Protein AF-A0A4T0WVM7-F1 (afdb_monomer_lite)

Organism: NCBI:txid52247

Structure (mmCIF, N/CA/C/O backbone):
data_AF-A0A4T0WVM7-F1
#
_entry.id   AF-A0A4T0WVM7-F1
#
loop_
_atom_site.group_PDB
_atom_site.id
_atom_site.type_symbol
_atom_site.label_atom_id
_atom_site.label_alt_id
_atom_site.label_comp_id
_atom_site.label_asym_id
_atom_site.label_entity_id
_atom_site.label_seq_id
_atom_site.pdbx_PDB_ins_code
_atom_site.Cartn_x
_atom_site.Cartn_y
_atom_site.Cartn_z
_atom_site.occupancy
_atom_site.B_iso_or_equiv
_atom_site.auth_seq_id
_atom_site.auth_comp_id
_atom_site.auth_asym_id
_atom_site.auth_atom_id
_atom_site.pdbx_PDB_model_num
ATOM 1 N N . MET A 1 1 ? -7.738 -23.371 -18.849 1.00 53.28 1 MET A N 1
ATOM 2 C CA . MET A 1 1 ? -7.284 -22.071 -18.312 1.00 53.28 1 MET A CA 1
ATOM 3 C C . MET A 1 1 ? -8.314 -20.978 -18.578 1.00 53.28 1 MET A C 1
ATOM 5 O O . MET A 1 1 ? -8.797 -20.424 -17.606 1.00 53.28 1 MET A O 1
ATOM 9 N N . GLU A 1 2 ? -8.743 -20.745 -19.827 1.00 54.38 2 GLU A N 1
ATOM 10 C CA . GLU A 1 2 ? -9.872 -19.831 -20.125 1.00 54.38 2 GLU A CA 1
ATOM 11 C C . GLU A 1 2 ? -11.163 -20.191 -19.378 1.00 54.38 2 GLU A C 1
ATOM 13 O O . GLU A 1 2 ? -11.763 -19.320 -18.771 1.00 54.38 2 GLU A O 1
ATOM 18 N N . ILE A 1 3 ? -11.535 -21.475 -19.324 1.00 61.38 3 ILE A N 1
ATOM 19 C CA . ILE A 1 3 ? -12.733 -21.937 -18.594 1.00 61.38 3 ILE A CA 1
ATOM 20 C C . ILE A 1 3 ? -12.650 -21.617 -17.089 1.00 61.38 3 ILE A C 1
ATOM 22 O O . ILE A 1 3 ? -13.651 -21.278 -16.470 1.00 61.38 3 ILE A O 1
ATOM 26 N N . ILE A 1 4 ? -11.451 -21.689 -16.502 1.00 59.00 4 ILE A N 1
ATOM 27 C CA . ILE A 1 4 ? -11.248 -21.412 -15.072 1.00 59.00 4 ILE A CA 1
ATOM 28 C C . ILE A 1 4 ? -11.247 -19.898 -14.817 1.00 59.00 4 ILE A C 1
ATOM 30 O O . ILE A 1 4 ? -11.816 -19.440 -13.835 1.00 59.00 4 ILE A O 1
ATOM 34 N N . LEU A 1 5 ? -10.674 -19.111 -15.733 1.00 58.00 5 LEU A N 1
ATOM 35 C CA . LEU A 1 5 ? -10.721 -17.646 -15.696 1.00 58.00 5 LEU A CA 1
ATOM 36 C C . LEU A 1 5 ? -12.150 -17.108 -15.844 1.00 58.00 5 LEU A C 1
ATOM 38 O O . LEU A 1 5 ? -12.509 -16.153 -15.159 1.00 58.00 5 LEU A O 1
ATOM 42 N N . ASP A 1 6 ? -12.962 -17.720 -16.705 1.00 67.69 6 ASP A N 1
ATOM 43 C CA . ASP A 1 6 ? -14.359 -17.330 -16.907 1.00 67.69 6 ASP A CA 1
ATOM 44 C C . ASP A 1 6 ? -15.220 -17.680 -15.684 1.00 67.69 6 ASP A C 1
ATOM 46 O O . ASP A 1 6 ? -15.991 -16.850 -15.197 1.00 67.69 6 ASP A O 1
ATOM 50 N N . GLN A 1 7 ? -14.995 -18.860 -15.096 1.00 65.25 7 GLN A N 1
ATOM 51 C CA . GLN A 1 7 ? -15.629 -19.255 -13.840 1.00 65.25 7 GLN A CA 1
ATOM 52 C C . GLN A 1 7 ? -15.236 -18.325 -12.679 1.00 65.25 7 GLN A C 1
ATOM 54 O O . GLN A 1 7 ? -16.098 -17.905 -11.912 1.00 65.25 7 GLN A O 1
ATOM 59 N N . LEU A 1 8 ? -13.962 -17.935 -12.586 1.00 63.44 8 LEU A N 1
ATOM 60 C CA . LEU A 1 8 ? -13.471 -17.017 -11.556 1.00 63.44 8 LEU A CA 1
ATOM 61 C C . LEU A 1 8 ? -14.050 -15.605 -11.723 1.00 63.44 8 LEU A C 1
ATOM 63 O O . LEU A 1 8 ? -14.403 -14.951 -10.746 1.00 63.44 8 LEU A O 1
ATOM 67 N N . ASN A 1 9 ? -14.185 -15.130 -12.963 1.00 65.56 9 ASN A N 1
ATOM 68 C CA . ASN A 1 9 ? -14.787 -13.830 -13.254 1.00 65.56 9 ASN A CA 1
ATOM 69 C C . ASN A 1 9 ? -16.287 -13.810 -12.913 1.00 65.56 9 ASN A C 1
ATOM 71 O O . ASN A 1 9 ? -16.795 -12.808 -12.409 1.00 65.56 9 ASN A O 1
ATOM 75 N N . LYS A 1 10 ? -16.983 -14.932 -13.134 1.00 73.31 10 LYS A N 1
ATOM 76 C CA . LYS A 1 10 ? -18.380 -15.120 -12.735 1.00 73.31 10 LYS A CA 1
ATOM 77 C C . LYS A 1 10 ? -18.542 -15.148 -11.214 1.00 73.31 10 LYS A C 1
ATOM 79 O O . LYS A 1 10 ? -19.369 -14.407 -10.690 1.00 73.31 10 LYS A O 1
ATOM 84 N N . ASP A 1 11 ? -17.702 -15.902 -10.507 1.00 64.81 11 ASP A N 1
ATOM 85 C CA . ASP A 1 11 ? -17.713 -15.970 -9.039 1.00 64.81 11 ASP A CA 1
ATOM 86 C C . ASP A 1 11 ? -17.374 -14.594 -8.409 1.00 64.81 11 ASP A C 1
ATOM 88 O O . ASP A 1 11 ? -17.951 -14.199 -7.389 1.00 64.81 11 ASP A O 1
ATOM 92 N N . LEU A 1 12 ? -16.506 -13.802 -9.054 1.00 63.84 12 LEU A N 1
ATOM 93 C CA . LEU A 1 12 ? -16.160 -12.435 -8.639 1.00 63.84 12 LEU A CA 1
ATOM 94 C C . LEU A 1 12 ? -17.294 -11.426 -8.901 1.00 63.84 12 LEU A C 1
ATOM 96 O O . LEU A 1 12 ? -17.513 -10.497 -8.120 1.00 63.84 12 LEU A O 1
ATOM 100 N N . PHE A 1 13 ? -18.053 -11.609 -9.983 1.00 67.69 13 PHE A N 1
ATOM 101 C CA . PHE A 1 13 ? -19.252 -10.817 -10.253 1.00 67.69 13 PHE A CA 1
ATOM 102 C C . PHE A 1 13 ? -20.381 -11.147 -9.268 1.00 67.69 13 PHE A C 1
ATOM 104 O O . PHE A 1 13 ? -20.999 -10.236 -8.716 1.00 67.69 13 PHE A O 1
ATOM 111 N N . ASP A 1 14 ? -20.607 -12.430 -8.984 1.00 70.19 14 ASP A N 1
ATOM 112 C CA . ASP A 1 14 ? -21.633 -12.876 -8.039 1.00 70.19 14 ASP A CA 1
ATOM 113 C C . ASP A 1 14 ? -21.332 -12.397 -6.612 1.00 70.19 14 ASP A C 1
ATOM 115 O O . ASP A 1 14 ? -22.238 -11.932 -5.916 1.00 70.19 14 ASP A O 1
ATOM 119 N N . THR A 1 15 ? -20.061 -12.405 -6.189 1.00 62.72 15 THR A N 1
ATOM 120 C CA . THR A 1 15 ? -19.640 -11.816 -4.903 1.00 62.72 15 THR A CA 1
ATOM 121 C C . THR A 1 15 ? -19.805 -10.300 -4.868 1.00 62.72 15 THR A C 1
ATOM 123 O O . THR A 1 15 ? -20.311 -9.777 -3.874 1.00 62.72 15 THR A O 1
ATOM 126 N N . PHE A 1 16 ? -19.479 -9.580 -5.947 1.00 66.00 16 PHE A N 1
ATOM 127 C CA . PHE A 1 16 ? -19.737 -8.139 -6.044 1.00 66.00 16 PHE A CA 1
ATOM 128 C C . PHE A 1 16 ? -21.232 -7.807 -5.924 1.00 66.00 16 PHE A C 1
ATOM 130 O O . PHE A 1 16 ? -21.617 -6.920 -5.159 1.00 66.00 16 PHE A O 1
ATOM 137 N N . VAL A 1 17 ? -22.093 -8.548 -6.628 1.00 67.75 17 VAL A N 1
ATOM 138 C CA . VAL A 1 17 ? -23.551 -8.385 -6.547 1.00 67.75 17 VAL A CA 1
ATOM 139 C C . VAL A 1 17 ? -24.060 -8.715 -5.143 1.00 67.75 17 VAL A C 1
ATOM 141 O O . VAL A 1 17 ? -24.915 -7.995 -4.625 1.00 67.75 17 VAL A O 1
ATOM 144 N N . LEU A 1 18 ? -23.527 -9.752 -4.488 1.00 63.97 18 LEU A N 1
ATOM 145 C CA . LEU A 1 18 ? -23.904 -10.102 -3.116 1.00 63.97 18 LEU A CA 1
ATOM 146 C C . LEU A 1 18 ? -23.512 -9.015 -2.109 1.00 63.97 18 LEU A C 1
ATOM 148 O O . LEU A 1 18 ? -24.298 -8.696 -1.221 1.00 63.97 18 LEU A O 1
ATOM 152 N N . ILE A 1 19 ? -22.333 -8.412 -2.266 1.00 59.41 19 ILE A N 1
ATOM 153 C CA . ILE A 1 19 ? -21.870 -7.288 -1.437 1.00 59.41 19 ILE A CA 1
ATOM 154 C C . ILE A 1 19 ? -22.726 -6.041 -1.697 1.00 59.41 19 ILE A C 1
ATOM 156 O O . ILE A 1 19 ? -23.082 -5.319 -0.765 1.00 59.41 19 ILE A O 1
ATOM 160 N N . GLY A 1 20 ? -23.143 -5.826 -2.948 1.00 59.84 20 GLY A N 1
ATOM 161 C CA . GLY A 1 20 ? -24.130 -4.810 -3.310 1.00 59.84 20 GLY A CA 1
ATOM 162 C C . GLY A 1 20 ? -25.500 -5.035 -2.658 1.00 59.84 20 GLY A C 1
ATOM 163 O O . GLY A 1 20 ? -26.123 -4.074 -2.213 1.00 59.84 20 GLY A O 1
ATOM 164 N N . LYS A 1 21 ? -25.956 -6.288 -2.536 1.00 61.53 21 LYS A N 1
ATOM 165 C CA . LYS A 1 21 ? -27.201 -6.638 -1.826 1.00 61.53 21 LYS A CA 1
ATOM 166 C C . LYS A 1 21 ? -27.069 -6.500 -0.309 1.00 61.53 21 LYS A C 1
ATOM 168 O O . LYS A 1 21 ? -27.977 -5.974 0.326 1.00 61.53 21 LYS A O 1
ATOM 173 N N . PHE A 1 22 ? -25.916 -6.865 0.254 1.00 55.69 22 PHE A N 1
ATOM 174 C CA . PHE A 1 22 ? -25.589 -6.634 1.665 1.00 55.69 22 PHE A CA 1
ATOM 175 C C . PHE A 1 22 ? -25.643 -5.137 2.027 1.00 55.69 22 PHE A C 1
ATOM 177 O O . PHE A 1 22 ? -26.115 -4.773 3.098 1.00 55.69 22 PHE A O 1
ATOM 184 N N . LYS A 1 23 ? -25.254 -4.244 1.104 1.00 53.22 23 LYS A N 1
ATOM 185 C CA . LYS A 1 23 ? -25.366 -2.781 1.264 1.00 53.22 23 LYS A CA 1
ATOM 186 C C . LYS A 1 23 ? -26.814 -2.277 1.406 1.00 53.22 23 LYS A C 1
ATOM 188 O O . LYS A 1 23 ? -27.006 -1.193 1.949 1.00 53.22 23 LYS A O 1
ATOM 193 N N . TYR A 1 24 ? -27.804 -3.020 0.911 1.00 50.72 24 TYR A N 1
ATOM 194 C CA . TYR A 1 24 ? -29.217 -2.618 0.886 1.00 50.72 24 TYR A CA 1
ATOM 195 C C . TYR A 1 24 ? -30.092 -3.324 1.936 1.00 50.72 24 TYR A C 1
ATOM 197 O O . TYR A 1 24 ? -31.311 -3.188 1.893 1.00 50.72 24 TYR A O 1
ATOM 205 N N . GLY A 1 25 ? -29.487 -4.023 2.904 1.00 52.31 25 GLY A N 1
ATOM 206 C CA . GLY A 1 25 ? -30.208 -4.557 4.065 1.00 52.31 25 GLY A CA 1
ATOM 207 C C . GLY A 1 25 ? -31.053 -5.801 3.785 1.00 52.31 25 GLY A C 1
ATOM 208 O O . GLY A 1 25 ? -31.940 -6.116 4.572 1.00 52.31 25 GLY A O 1
ATOM 209 N N . ASP A 1 26 ? -30.791 -6.517 2.689 1.00 50.62 26 ASP A N 1
ATOM 210 C CA . ASP A 1 26 ? -31.365 -7.848 2.476 1.00 50.62 26 ASP A CA 1
ATOM 211 C C . ASP A 1 26 ? -30.425 -8.922 3.050 1.00 50.62 26 ASP A C 1
ATOM 213 O O . ASP A 1 26 ? -29.208 -8.735 3.070 1.00 50.62 26 ASP A O 1
ATOM 217 N N . ASN A 1 27 ? -31.004 -10.030 3.523 1.00 48.38 27 ASN A N 1
ATOM 218 C CA . ASN A 1 27 ? -30.476 -11.077 4.415 1.00 48.38 27 ASN A CA 1
ATOM 219 C C . ASN A 1 27 ? -29.269 -11.887 3.879 1.00 48.38 27 ASN A C 1
ATOM 221 O O . ASN A 1 27 ? -29.199 -13.111 4.028 1.00 48.38 27 ASN A O 1
ATOM 225 N N . ALA A 1 28 ? -28.300 -11.248 3.228 1.00 49.91 28 ALA A N 1
ATOM 226 C CA . ALA A 1 28 ? -27.056 -11.870 2.817 1.00 49.91 28 ALA A CA 1
ATOM 227 C C . ALA A 1 28 ? -26.243 -12.205 4.073 1.00 49.91 28 ALA A C 1
ATOM 229 O O . ALA A 1 28 ? -25.609 -11.348 4.689 1.00 49.91 28 ALA A O 1
ATOM 230 N N . THR A 1 29 ? -26.296 -13.474 4.479 1.00 55.47 29 THR A N 1
ATOM 231 C CA . THR A 1 29 ? -25.593 -13.945 5.665 1.00 55.47 29 THR A CA 1
ATOM 232 C C . THR A 1 29 ? -24.082 -13.768 5.473 1.00 55.47 29 THR A C 1
ATOM 234 O O . THR A 1 29 ? -23.531 -14.211 4.459 1.00 55.47 29 THR A O 1
ATOM 237 N N . PRO A 1 30 ? -23.372 -13.162 6.442 1.00 55.06 30 PRO A N 1
ATOM 238 C CA . PRO A 1 30 ? -21.927 -12.922 6.352 1.00 55.06 30 PRO A CA 1
ATOM 239 C C . PRO A 1 30 ? -21.118 -14.218 6.157 1.00 55.06 30 PRO A C 1
ATOM 241 O O . PRO A 1 30 ? -20.012 -14.179 5.624 1.00 55.06 30 PRO A O 1
ATOM 244 N N . LEU A 1 31 ? -21.701 -15.366 6.522 1.00 52.16 31 LEU A N 1
ATOM 245 C CA . LEU A 1 31 ? -21.185 -16.717 6.280 1.00 52.16 31 LEU A CA 1
ATOM 246 C C . LEU A 1 31 ? -21.150 -17.097 4.791 1.00 52.16 31 LEU A C 1
ATOM 248 O O . LEU A 1 31 ? -20.184 -17.695 4.333 1.00 52.16 31 LEU A O 1
ATOM 252 N N . LYS A 1 32 ? -22.175 -16.735 4.009 1.00 60.69 32 LYS A N 1
ATOM 253 C CA . LYS A 1 32 ? -22.252 -17.079 2.579 1.00 60.69 32 LYS A CA 1
ATOM 254 C C . LYS A 1 32 ? -21.261 -16.261 1.753 1.00 60.69 32 LYS A C 1
ATOM 256 O O . LYS A 1 32 ? -20.707 -16.761 0.783 1.00 60.69 32 LYS A O 1
ATOM 261 N N . ILE A 1 33 ? -21.017 -15.025 2.185 1.00 58.41 33 ILE A N 1
ATOM 262 C CA . ILE A 1 33 ? -19.990 -14.142 1.632 1.00 58.41 33 ILE A CA 1
ATOM 263 C C . ILE A 1 33 ? -18.602 -14.696 1.982 1.00 58.41 33 ILE A C 1
ATOM 265 O O . ILE A 1 33 ? -17.785 -14.863 1.085 1.00 58.41 33 ILE A O 1
ATOM 269 N N . GLY A 1 34 ? -18.371 -15.076 3.245 1.00 58.91 34 GLY A N 1
ATOM 270 C CA . GLY A 1 34 ? -17.123 -15.706 3.695 1.00 58.91 34 GLY A CA 1
ATOM 271 C C . GLY A 1 34 ? -16.754 -16.976 2.918 1.00 58.91 34 GLY A C 1
ATOM 272 O O . GLY A 1 34 ? -15.653 -17.051 2.391 1.00 58.91 34 GLY A O 1
ATOM 273 N N . ASN A 1 35 ? -17.692 -17.913 2.745 1.00 62.06 35 ASN A N 1
ATOM 274 C CA . ASN A 1 35 ? -17.447 -19.157 1.999 1.00 62.06 35 ASN A CA 1
ATOM 275 C C . ASN A 1 35 ? -17.126 -18.915 0.512 1.00 62.06 35 ASN A C 1
ATOM 277 O O . ASN A 1 35 ? -16.396 -19.690 -0.100 1.00 62.06 35 ASN A O 1
ATOM 281 N N . LEU A 1 36 ? -17.675 -17.853 -0.090 1.00 62.53 36 LEU A N 1
ATOM 282 C CA . LEU A 1 36 ? -17.344 -17.468 -1.465 1.00 62.53 36 LEU A CA 1
ATOM 283 C C . LEU A 1 36 ? -15.968 -16.799 -1.546 1.00 62.53 36 LEU A C 1
ATOM 285 O O . LEU A 1 36 ? -15.235 -17.065 -2.491 1.00 62.53 36 LEU A O 1
ATOM 289 N N . PHE A 1 37 ? -15.597 -15.983 -0.554 1.00 63.03 37 PHE A N 1
ATOM 290 C CA . PHE A 1 37 ? -14.241 -15.440 -0.440 1.00 63.03 37 PHE A CA 1
ATOM 291 C C . PHE A 1 37 ? -13.206 -16.562 -0.291 1.00 63.03 37 PHE A C 1
ATOM 293 O O . PHE A 1 37 ? -12.227 -16.564 -1.026 1.00 63.03 37 PHE A O 1
ATOM 300 N N . GLU A 1 38 ? -13.464 -17.549 0.568 1.00 63.94 38 GLU A N 1
ATOM 301 C CA . GLU A 1 38 ? -12.587 -18.708 0.785 1.00 63.94 38 GLU A CA 1
ATOM 302 C C . GLU A 1 38 ? -12.486 -19.597 -0.466 1.00 63.94 38 GLU A C 1
ATOM 304 O O . GLU A 1 38 ? -11.397 -20.027 -0.844 1.00 63.94 38 GLU A O 1
ATOM 309 N N . LYS A 1 39 ? -13.601 -19.797 -1.185 1.00 67.12 39 LYS A N 1
ATOM 310 C CA . LYS A 1 39 ? -13.606 -20.498 -2.476 1.00 67.12 39 LYS A CA 1
ATOM 311 C C . LYS A 1 39 ? -12.790 -19.755 -3.539 1.00 67.12 39 LYS A C 1
ATOM 313 O O . LYS A 1 39 ? -11.986 -20.374 -4.225 1.00 67.12 39 LYS A O 1
ATOM 318 N N . ILE A 1 40 ? -12.958 -18.437 -3.663 1.00 63.91 40 ILE A N 1
ATOM 319 C CA . ILE A 1 40 ? -12.204 -17.616 -4.624 1.00 63.91 40 ILE A CA 1
ATOM 320 C C . ILE A 1 40 ? -10.713 -17.576 -4.254 1.00 63.91 40 ILE A C 1
ATOM 322 O O . ILE A 1 40 ? -9.860 -17.619 -5.135 1.00 63.91 40 ILE A O 1
ATOM 326 N N . GLU A 1 41 ? -10.378 -17.540 -2.967 1.00 63.84 41 GLU A N 1
ATOM 327 C CA . GLU A 1 41 ? -8.999 -17.565 -2.473 1.00 63.84 41 GLU A CA 1
ATOM 328 C C . GLU A 1 41 ? -8.319 -18.923 -2.717 1.00 63.84 41 GLU A C 1
ATOM 330 O O . GLU A 1 41 ? -7.156 -18.964 -3.133 1.00 63.84 41 GLU A O 1
ATOM 335 N N . SER A 1 42 ? -9.064 -20.025 -2.573 1.00 65.50 42 SER A N 1
ATOM 336 C CA . SER A 1 42 ? -8.639 -21.368 -2.982 1.00 65.50 42 SER A CA 1
ATOM 337 C C . SER A 1 42 ? -8.411 -21.450 -4.495 1.00 65.50 42 SER A C 1
ATOM 339 O O . SER A 1 42 ? -7.330 -21.850 -4.927 1.00 65.50 42 SER A O 1
ATOM 341 N N . ASP A 1 43 ? -9.373 -20.995 -5.303 1.00 62.50 43 ASP A N 1
ATOM 342 C CA . ASP A 1 43 ? -9.309 -21.049 -6.771 1.00 62.50 43 ASP A CA 1
ATOM 343 C C . ASP A 1 43 ? -8.164 -20.162 -7.326 1.00 62.50 43 ASP A C 1
ATOM 345 O O . ASP A 1 43 ? -7.486 -20.534 -8.286 1.00 62.50 43 ASP A O 1
ATOM 349 N N . ILE A 1 44 ? -7.876 -19.011 -6.696 1.00 62.09 44 ILE A N 1
ATOM 350 C CA . ILE A 1 44 ? -6.724 -18.144 -7.022 1.00 62.09 44 ILE A CA 1
ATOM 351 C C . ILE A 1 44 ? -5.395 -18.813 -6.642 1.00 62.09 44 ILE A C 1
ATOM 353 O O . ILE A 1 44 ? -4.431 -18.743 -7.412 1.00 62.09 44 ILE A O 1
ATOM 357 N N . SER A 1 45 ? -5.332 -19.461 -5.476 1.00 61.78 45 SER A N 1
ATOM 358 C CA . SER A 1 45 ? -4.129 -20.151 -4.993 1.00 61.78 45 SER A CA 1
ATOM 359 C C . SER A 1 45 ? -3.785 -21.364 -5.860 1.00 61.78 45 SER A C 1
ATOM 361 O O . SER A 1 45 ? -2.621 -21.571 -6.211 1.00 61.78 45 SER A O 1
ATOM 363 N N . GLU A 1 46 ? -4.798 -22.118 -6.287 1.00 57.38 46 GLU A N 1
ATOM 364 C CA . GLU A 1 46 ? -4.652 -23.267 -7.178 1.00 57.38 46 GLU A CA 1
ATOM 365 C C . GLU A 1 46 ? -4.164 -22.833 -8.576 1.00 57.38 46 GLU A C 1
ATOM 367 O O . GLU A 1 46 ? -3.228 -23.419 -9.130 1.00 57.38 46 GLU A O 1
ATOM 372 N N . LEU A 1 47 ? -4.684 -21.720 -9.112 1.00 56.00 47 LEU A N 1
ATOM 373 C CA . LEU A 1 47 ? -4.219 -21.148 -10.383 1.00 56.00 47 LEU A CA 1
ATOM 374 C C . LEU A 1 47 ? -2.774 -20.628 -10.320 1.00 56.00 47 LEU A C 1
ATOM 376 O O . LEU A 1 47 ? -2.012 -20.793 -11.278 1.00 56.00 47 LEU A O 1
ATOM 380 N N . GLN A 1 48 ? -2.392 -20.003 -9.202 1.00 57.50 48 GLN A N 1
ATOM 381 C CA . GLN A 1 48 ? -1.059 -19.435 -9.006 1.00 57.50 48 GLN A CA 1
ATOM 382 C C . GLN A 1 48 ? 0.010 -20.523 -8.804 1.00 57.50 48 GLN A C 1
ATOM 384 O O . GLN A 1 48 ? 1.117 -20.387 -9.327 1.00 57.50 48 GLN A O 1
ATOM 389 N N . PHE A 1 49 ? -0.305 -21.596 -8.073 1.00 53.59 49 PHE A N 1
ATOM 390 C CA . PHE A 1 49 ? 0.673 -22.618 -7.689 1.00 53.59 49 PHE A CA 1
ATOM 391 C C . PHE A 1 49 ? 0.757 -23.791 -8.679 1.00 53.59 49 PHE A C 1
ATOM 393 O O . PHE A 1 49 ? 1.851 -24.289 -8.939 1.00 53.59 49 PHE A O 1
ATOM 400 N N . ILE A 1 50 ? -0.365 -24.209 -9.281 1.00 54.12 50 ILE A N 1
ATOM 401 C CA . ILE A 1 50 ? -0.407 -25.386 -10.167 1.00 54.12 50 ILE A CA 1
ATOM 402 C C . ILE A 1 50 ? -0.226 -24.998 -11.638 1.00 54.12 50 ILE A C 1
ATOM 404 O O . ILE A 1 50 ? 0.513 -25.656 -12.369 1.00 54.12 50 ILE A O 1
ATOM 408 N N . HIS A 1 51 ? -0.856 -23.914 -12.098 1.00 49.41 51 HIS A N 1
ATOM 409 C CA . HIS A 1 51 ? -0.878 -23.585 -13.527 1.00 49.41 51 HIS A CA 1
ATOM 410 C C . HIS A 1 51 ? 0.226 -22.619 -13.978 1.00 49.41 51 HIS A C 1
ATOM 412 O O . HIS A 1 51 ? 0.726 -22.749 -15.098 1.00 49.41 51 HIS A O 1
ATOM 418 N N . LEU A 1 52 ? 0.669 -21.697 -13.123 1.00 49.97 52 LEU A N 1
ATOM 419 C CA . LEU A 1 52 ? 1.648 -20.662 -13.477 1.00 49.97 52 LEU A CA 1
ATOM 420 C C . LEU A 1 52 ? 3.106 -21.133 -13.731 1.00 49.97 52 LEU A C 1
ATOM 422 O O . LEU A 1 52 ? 3.779 -20.496 -14.556 1.00 49.97 52 LEU A O 1
ATOM 426 N N . PRO A 1 53 ? 3.631 -22.209 -13.098 1.00 52.34 53 PRO A N 1
ATOM 427 C CA . PRO A 1 53 ? 4.981 -22.709 -13.387 1.00 52.34 53 PRO A CA 1
ATOM 428 C C . PRO A 1 53 ? 5.044 -23.654 -14.600 1.00 52.34 53 PRO A C 1
ATOM 430 O O . PRO A 1 53 ? 6.135 -23.956 -15.076 1.00 52.34 53 PRO A O 1
ATOM 433 N N . THR A 1 54 ? 3.899 -24.102 -15.131 1.00 46.16 54 THR A N 1
ATOM 434 C CA . THR A 1 54 ? 3.845 -25.090 -16.229 1.00 46.16 54 THR A CA 1
ATOM 435 C C . THR A 1 54 ? 3.899 -24.484 -17.635 1.00 46.16 54 THR A C 1
ATOM 437 O O . THR A 1 54 ? 3.961 -25.225 -18.616 1.00 46.16 54 THR A O 1
ATOM 440 N N . LEU A 1 55 ? 3.894 -23.149 -17.766 1.00 44.91 55 LEU A N 1
ATOM 441 C CA . LEU A 1 55 ? 3.896 -22.483 -19.072 1.00 44.91 55 LEU A CA 1
ATOM 442 C C . LEU A 1 55 ? 5.308 -22.045 -19.509 1.00 44.91 55 LEU A C 1
ATOM 444 O O . LEU A 1 55 ? 5.988 -21.347 -18.753 1.00 44.91 55 LEU A O 1
ATOM 448 N N . PRO A 1 56 ? 5.734 -22.366 -20.748 1.00 53.97 56 PRO A N 1
ATOM 449 C CA . PRO A 1 56 ? 6.976 -21.849 -21.311 1.00 53.97 56 PRO A CA 1
ATOM 450 C C . PRO A 1 56 ? 6.918 -20.321 -21.468 1.00 53.97 56 PRO A C 1
ATOM 452 O O . PRO A 1 56 ? 5.880 -19.767 -21.821 1.00 53.97 56 PRO A O 1
ATOM 455 N N . ASN A 1 57 ? 8.042 -19.643 -21.206 1.00 53.81 57 ASN A N 1
ATOM 456 C CA . ASN A 1 57 ? 8.189 -18.180 -21.240 1.00 53.81 57 ASN A CA 1
ATOM 457 C C . ASN A 1 57 ? 7.824 -17.588 -22.614 1.00 53.81 57 ASN A C 1
ATOM 459 O O . ASN A 1 57 ? 8.662 -17.515 -23.509 1.00 53.81 57 ASN A O 1
ATOM 463 N N . ASN A 1 58 ? 6.575 -17.155 -22.781 1.00 56.97 58 ASN A N 1
ATOM 464 C CA . ASN A 1 58 ? 6.059 -16.525 -23.994 1.00 56.97 58 ASN A CA 1
ATOM 465 C C . ASN A 1 58 ? 5.212 -15.276 -23.667 1.00 56.97 58 ASN A C 1
ATOM 467 O O . ASN A 1 58 ? 4.774 -15.070 -22.537 1.00 56.97 58 ASN A O 1
ATOM 471 N N . THR A 1 59 ? 4.953 -14.436 -24.673 1.00 56.97 59 THR A N 1
ATOM 472 C CA . THR A 1 59 ? 4.140 -13.206 -24.557 1.00 56.97 59 THR A CA 1
ATOM 473 C C . THR A 1 59 ? 2.708 -13.480 -24.069 1.00 56.97 59 THR A C 1
ATOM 475 O O . THR A 1 59 ? 2.093 -12.638 -23.419 1.00 56.97 59 THR A O 1
ATOM 478 N N . LEU A 1 60 ? 2.185 -14.685 -24.323 1.00 56.91 60 LEU A N 1
ATOM 479 C CA . LEU A 1 60 ? 0.874 -15.127 -23.837 1.00 56.91 60 LEU A CA 1
ATOM 480 C C . LEU A 1 60 ? 0.858 -15.333 -22.316 1.00 56.91 60 LEU A C 1
ATOM 482 O O . LEU A 1 60 ? -0.113 -14.950 -21.668 1.00 56.91 60 LEU A O 1
ATOM 486 N N . ARG A 1 61 ? 1.946 -15.854 -21.731 1.00 57.38 61 ARG A N 1
ATOM 487 C CA . ARG A 1 61 ? 2.103 -15.982 -20.275 1.00 57.38 61 ARG A CA 1
ATOM 488 C C . ARG A 1 61 ? 2.024 -14.622 -19.586 1.00 57.38 61 ARG A C 1
ATOM 490 O O . ARG A 1 61 ? 1.282 -14.496 -18.624 1.00 57.38 61 ARG A O 1
ATOM 497 N N . GLN A 1 62 ? 2.689 -13.601 -20.130 1.00 61.72 62 GLN A N 1
ATOM 498 C CA . GLN A 1 62 ? 2.639 -12.234 -19.588 1.00 61.72 62 GLN A CA 1
ATOM 499 C C . GLN A 1 62 ? 1.226 -11.633 -19.643 1.00 61.72 62 GLN A C 1
ATOM 501 O O . GLN A 1 62 ? 0.801 -10.957 -18.711 1.00 61.72 62 GLN A O 1
ATOM 506 N N . SER A 1 63 ? 0.470 -11.899 -20.714 1.00 62.12 63 SER A N 1
ATOM 507 C CA . SER A 1 63 ? -0.917 -11.432 -20.827 1.00 62.12 63 SER A CA 1
ATOM 508 C C . SER A 1 63 ? -1.840 -12.109 -19.807 1.00 62.12 63 SER A C 1
ATOM 510 O O . SER A 1 63 ? -2.644 -11.437 -19.162 1.00 62.12 63 SER A O 1
ATOM 512 N N . ILE A 1 64 ? -1.694 -13.421 -19.613 1.00 63.69 64 ILE A N 1
ATOM 513 C CA . ILE A 1 64 ? -2.474 -14.189 -18.632 1.00 63.69 64 ILE A CA 1
ATOM 514 C C . ILE A 1 64 ? -2.092 -13.791 -17.201 1.00 63.69 64 ILE A C 1
ATOM 516 O O . ILE A 1 64 ? -2.966 -13.624 -16.354 1.00 63.69 64 ILE A O 1
ATOM 520 N N . GLU A 1 65 ? -0.806 -13.568 -16.942 1.00 64.12 65 GLU A N 1
ATOM 521 C CA . GLU A 1 65 ? -0.291 -13.081 -15.662 1.00 64.12 65 GLU A CA 1
ATOM 522 C C . GLU A 1 65 ? -0.839 -11.687 -15.331 1.00 64.12 65 GLU A C 1
ATOM 524 O O . GLU A 1 65 ? -1.279 -11.445 -14.209 1.00 64.12 65 GLU A O 1
ATOM 529 N N . PHE A 1 66 ? -0.927 -10.800 -16.326 1.00 65.50 66 PHE A N 1
ATOM 530 C CA . PHE A 1 66 ? -1.555 -9.491 -16.164 1.00 65.50 66 PHE A CA 1
ATOM 531 C C . PHE A 1 66 ? -3.058 -9.591 -15.862 1.00 65.50 66 PHE A C 1
ATOM 533 O O . PHE A 1 66 ? -3.569 -8.885 -14.991 1.00 65.50 66 PHE A O 1
ATOM 540 N N . GLN A 1 67 ? -3.783 -10.483 -16.544 1.00 61.78 67 GLN A N 1
ATOM 541 C CA . GLN A 1 67 ? -5.206 -10.712 -16.266 1.00 61.78 67 GLN A CA 1
ATOM 542 C C . GLN A 1 67 ? -5.429 -11.247 -14.848 1.00 61.78 67 GLN A C 1
ATOM 544 O O . GLN A 1 67 ? -6.333 -10.787 -14.148 1.00 61.78 67 GLN A O 1
ATOM 549 N N . LEU A 1 68 ? -4.573 -12.166 -14.404 1.00 65.50 68 LEU A N 1
ATOM 550 C CA . LEU A 1 68 ? -4.610 -12.742 -13.064 1.00 65.50 68 LEU A CA 1
ATOM 551 C C . LEU A 1 68 ? -4.282 -11.697 -11.990 1.00 65.50 68 LEU A C 1
ATOM 553 O O . LEU A 1 68 ? -4.980 -11.612 -10.980 1.00 65.50 68 LEU A O 1
ATOM 557 N N . PHE A 1 69 ? -3.284 -10.847 -12.242 1.00 69.38 69 PHE A N 1
ATOM 558 C CA . PHE A 1 69 ? -2.952 -9.716 -11.380 1.00 69.38 69 PHE A CA 1
ATOM 559 C C . PHE A 1 69 ? -4.144 -8.765 -11.215 1.00 69.38 69 PHE A C 1
ATOM 561 O O . PHE A 1 69 ? -4.526 -8.438 -10.093 1.00 69.38 69 PHE A O 1
ATOM 568 N N . ARG A 1 70 ? -4.795 -8.391 -12.322 1.00 69.50 70 ARG A N 1
ATOM 569 C CA . ARG A 1 70 ? -5.962 -7.501 -12.307 1.00 69.50 70 ARG A CA 1
ATOM 570 C C . ARG A 1 70 ? -7.144 -8.099 -11.539 1.00 69.50 70 ARG A C 1
ATOM 572 O O . ARG A 1 70 ? -7.827 -7.389 -10.809 1.00 69.50 70 ARG A O 1
ATOM 579 N N . ILE A 1 71 ? -7.406 -9.397 -11.702 1.00 68.69 71 ILE A N 1
ATOM 580 C CA . ILE A 1 71 ? -8.472 -10.101 -10.971 1.00 68.69 71 ILE A CA 1
ATOM 581 C C . ILE A 1 71 ? -8.174 -10.120 -9.465 1.00 68.69 71 ILE A C 1
ATOM 583 O O . ILE A 1 71 ? -9.062 -9.840 -8.660 1.00 68.69 71 ILE A O 1
ATOM 587 N N . LYS A 1 72 ? -6.917 -10.369 -9.088 1.00 69.19 72 LYS A N 1
ATOM 588 C CA . LYS A 1 72 ? -6.463 -10.358 -7.692 1.00 69.19 72 LYS A CA 1
ATOM 589 C C . LYS A 1 72 ? -6.597 -8.981 -7.045 1.00 69.19 72 LYS A C 1
ATOM 591 O O . LYS A 1 72 ? -7.024 -8.884 -5.897 1.00 69.19 72 LYS A O 1
ATOM 596 N N . GLU A 1 73 ? -6.258 -7.925 -7.776 1.00 68.50 73 GLU A N 1
ATOM 597 C CA . GLU A 1 73 ? -6.407 -6.547 -7.305 1.00 68.50 73 GLU A CA 1
ATOM 598 C C . GLU A 1 73 ? -7.880 -6.216 -7.034 1.00 68.50 73 GLU A C 1
ATOM 600 O O . GLU A 1 73 ? -8.223 -5.810 -5.926 1.00 68.50 73 GLU A O 1
ATOM 605 N N . ARG A 1 74 ? -8.782 -6.552 -7.969 1.00 69.50 74 ARG A N 1
ATOM 606 C CA . ARG A 1 74 ? -10.230 -6.366 -7.771 1.00 69.50 74 ARG A CA 1
ATOM 607 C C . ARG A 1 74 ? -10.785 -7.165 -6.593 1.00 69.50 74 ARG A C 1
ATOM 609 O O . ARG A 1 74 ? -11.664 -6.671 -5.893 1.00 69.50 74 ARG A O 1
ATOM 616 N N . PHE A 1 75 ? -10.296 -8.382 -6.366 1.00 69.31 75 PHE A N 1
ATOM 617 C CA . PHE A 1 75 ? -10.684 -9.188 -5.206 1.00 69.31 75 PHE A CA 1
ATOM 618 C C . PHE A 1 75 ? -10.240 -8.542 -3.887 1.00 69.31 75 PHE A C 1
ATOM 620 O O . PHE A 1 75 ? -11.016 -8.476 -2.934 1.00 69.31 75 PHE A O 1
ATOM 627 N N . LYS A 1 76 ? -9.015 -8.005 -3.845 1.00 71.75 76 LYS A N 1
ATOM 628 C CA . LYS A 1 76 ? -8.469 -7.317 -2.670 1.00 71.75 76 LYS A CA 1
ATOM 629 C C . LYS A 1 76 ? -9.227 -6.026 -2.358 1.00 71.75 76 LYS A C 1
ATOM 631 O O . LYS A 1 76 ? -9.555 -5.775 -1.197 1.00 71.75 76 LYS A O 1
ATOM 636 N N . ASP A 1 77 ? -9.559 -5.250 -3.386 1.00 70.94 77 ASP A N 1
ATOM 637 C CA . ASP A 1 77 ? -10.396 -4.057 -3.246 1.00 70.94 77 ASP A CA 1
ATOM 638 C C . ASP A 1 77 ? -11.769 -4.433 -2.680 1.00 70.94 77 ASP A C 1
ATOM 640 O O . ASP A 1 77 ? -12.219 -3.846 -1.694 1.00 70.94 77 ASP A O 1
ATOM 644 N N . LEU A 1 78 ? -12.384 -5.490 -3.218 1.00 70.12 78 LEU A N 1
ATOM 645 C CA . LEU A 1 78 ? -13.681 -5.996 -2.776 1.00 70.12 78 LEU A CA 1
ATOM 646 C C . LEU A 1 78 ? -13.667 -6.486 -1.317 1.00 70.12 78 LEU A C 1
ATOM 648 O O . LEU A 1 78 ? -14.621 -6.256 -0.570 1.00 70.12 78 LEU A O 1
ATOM 652 N N . GLN A 1 79 ? -12.573 -7.113 -0.883 1.00 70.94 79 GLN A N 1
ATOM 653 C CA . GLN A 1 79 ? -12.366 -7.527 0.506 1.00 70.94 79 GLN A CA 1
ATOM 654 C C . GLN A 1 79 ? -12.228 -6.314 1.440 1.00 70.94 79 GLN A C 1
ATOM 656 O O . GLN A 1 79 ? -12.797 -6.293 2.537 1.00 70.94 79 GLN A O 1
ATOM 661 N N . SER A 1 80 ? -11.502 -5.280 1.003 1.00 70.00 80 SER A N 1
ATOM 662 C CA . SER A 1 80 ? -11.332 -4.038 1.764 1.00 70.00 80 SER A CA 1
ATOM 663 C C . SER A 1 80 ? -12.650 -3.270 1.914 1.00 70.00 80 SER A C 1
ATOM 665 O O . SER A 1 80 ? -12.973 -2.788 3.008 1.00 70.00 80 SER A O 1
ATOM 667 N N . ASP A 1 81 ? -13.457 -3.247 0.852 1.00 73.12 81 ASP A N 1
ATOM 668 C CA . ASP A 1 81 ? -14.792 -2.669 0.846 1.00 73.12 81 ASP A CA 1
ATOM 669 C C . ASP A 1 81 ? -15.712 -3.443 1.785 1.00 73.12 81 ASP A C 1
ATOM 671 O O . ASP A 1 81 ? -16.352 -2.841 2.647 1.00 73.12 81 ASP A O 1
ATOM 675 N N . TYR A 1 82 ? -15.726 -4.777 1.713 1.00 70.19 82 TYR A N 1
ATOM 676 C CA . TYR A 1 82 ? -16.513 -5.604 2.627 1.00 70.19 82 TYR A CA 1
ATOM 677 C C . TYR A 1 82 ? -16.149 -5.343 4.097 1.00 70.19 82 TYR A C 1
ATOM 679 O O . TYR A 1 82 ? -17.038 -5.138 4.929 1.00 70.19 82 TYR A O 1
ATOM 687 N N . ARG A 1 83 ? -14.852 -5.262 4.425 1.00 73.12 83 ARG A N 1
ATOM 688 C CA . ARG A 1 83 ? -14.392 -4.965 5.791 1.00 73.12 83 ARG A CA 1
ATOM 689 C C . ARG A 1 83 ? -14.851 -3.584 6.253 1.00 73.12 83 ARG A C 1
ATOM 691 O O . ARG A 1 83 ? -15.382 -3.450 7.354 1.00 73.12 83 ARG A O 1
ATOM 698 N N . THR A 1 84 ? -14.689 -2.572 5.408 1.00 71.31 84 THR A N 1
ATOM 699 C CA . THR A 1 84 ? -15.067 -1.189 5.725 1.00 71.31 84 THR A CA 1
ATOM 700 C C . THR A 1 84 ? -16.577 -1.062 5.915 1.00 71.31 84 THR A C 1
ATOM 702 O O . THR A 1 84 ? -17.037 -0.430 6.865 1.00 71.31 84 THR A O 1
ATOM 705 N N . LYS A 1 85 ? -17.369 -1.718 5.061 1.00 71.38 85 LYS A N 1
ATOM 706 C CA . LYS A 1 85 ? -18.833 -1.717 5.159 1.00 71.38 85 LYS A CA 1
ATOM 707 C C . LYS A 1 85 ? -19.336 -2.490 6.375 1.00 71.38 85 LYS A C 1
ATOM 709 O O . LYS A 1 85 ? -20.263 -2.023 7.026 1.00 71.38 85 LYS A O 1
ATOM 714 N N . LYS A 1 86 ? -18.686 -3.597 6.748 1.00 72.81 86 LYS A N 1
ATOM 715 C CA . LYS A 1 86 ? -18.989 -4.337 7.985 1.00 72.81 86 LYS A CA 1
ATOM 716 C C . LYS A 1 86 ? -18.764 -3.483 9.235 1.00 72.81 86 LYS A C 1
ATOM 718 O O . LYS A 1 86 ? -19.581 -3.511 10.151 1.00 72.81 86 LYS A O 1
ATOM 723 N N . VAL A 1 87 ? -17.671 -2.719 9.273 1.00 76.94 87 VAL A N 1
ATOM 724 C CA . VAL A 1 87 ? -17.382 -1.791 10.380 1.00 76.94 87 VAL A CA 1
ATOM 725 C C . VAL A 1 87 ? -18.395 -0.646 10.405 1.00 76.94 87 VAL A C 1
ATOM 727 O O . VAL A 1 87 ? -18.926 -0.327 11.464 1.00 76.94 87 VAL A O 1
ATOM 730 N N . GLN A 1 88 ? -18.720 -0.077 9.242 1.00 75.56 88 GLN A N 1
ATOM 731 C CA . GLN A 1 88 ? -19.692 1.009 9.133 1.00 75.56 88 GLN A CA 1
ATOM 732 C C . GLN A 1 88 ? -21.089 0.595 9.619 1.00 75.56 88 GLN A C 1
ATOM 734 O O . GLN A 1 88 ? -21.760 1.384 10.275 1.00 75.56 88 GLN A O 1
ATOM 739 N N . GLU A 1 89 ? -21.517 -0.635 9.338 1.00 73.88 89 GLU A N 1
ATOM 740 C CA . GLU A 1 89 ? -22.808 -1.144 9.807 1.00 73.88 89 GLU A CA 1
ATOM 741 C C . GLU A 1 89 ? -22.839 -1.337 11.326 1.00 73.88 89 GLU A C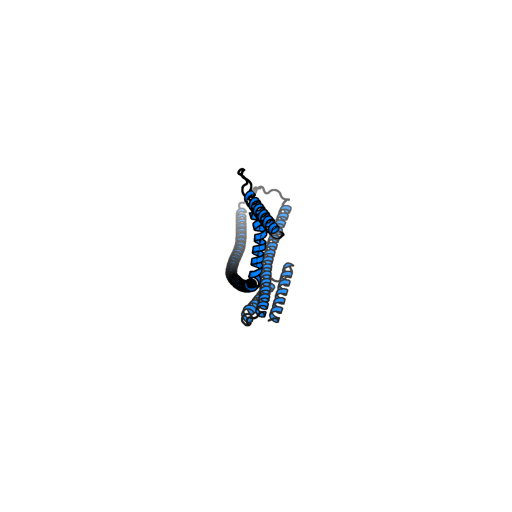 1
ATOM 743 O O . GLU A 1 89 ? -23.789 -0.916 11.983 1.00 73.88 89 GLU A O 1
ATOM 748 N N . LYS A 1 90 ? -21.765 -1.889 11.907 1.00 76.00 90 LYS A N 1
ATOM 749 C CA . LYS A 1 90 ? -21.630 -1.979 13.368 1.00 76.00 90 LYS A CA 1
ATOM 750 C C . LYS A 1 90 ? -21.682 -0.601 14.027 1.00 76.00 90 LYS A C 1
ATOM 752 O O . LYS A 1 90 ? -22.358 -0.453 15.040 1.00 76.00 90 LYS A O 1
ATOM 757 N N . GLN A 1 91 ? -21.008 0.391 13.441 1.00 73.06 91 GLN A N 1
ATOM 758 C CA . GLN A 1 91 ? -21.023 1.762 13.950 1.00 73.06 91 GLN A CA 1
ATOM 759 C C . GLN A 1 91 ? -22.436 2.353 13.910 1.00 73.06 91 GLN A C 1
ATOM 761 O O . GLN A 1 91 ? -22.905 2.863 14.919 1.00 73.06 91 GLN A O 1
ATOM 766 N N . ARG A 1 92 ? -23.161 2.203 12.793 1.00 72.88 92 ARG A N 1
ATOM 767 C CA . ARG A 1 92 ? -24.554 2.670 12.686 1.00 72.88 92 ARG A CA 1
ATOM 768 C C . ARG A 1 92 ? -25.483 1.987 13.680 1.00 72.88 92 ARG A C 1
ATOM 770 O O . ARG A 1 92 ? -26.349 2.641 14.248 1.00 72.88 92 ARG A O 1
ATOM 777 N N . HIS A 1 93 ? -25.314 0.683 13.886 1.00 76.69 93 HIS A N 1
ATOM 778 C CA . HIS A 1 93 ? -26.103 -0.053 14.865 1.00 76.69 93 HIS A CA 1
ATOM 779 C C . HIS A 1 93 ? -25.846 0.478 16.281 1.00 76.69 93 HIS A C 1
ATOM 781 O O . HIS A 1 93 ? -26.791 0.717 17.028 1.00 76.69 93 HIS A O 1
ATOM 787 N N . LEU A 1 94 ? -24.583 0.731 16.632 1.00 77.88 94 LEU A N 1
ATOM 788 C CA . LEU A 1 94 ? -24.214 1.335 17.910 1.00 77.88 94 LEU A CA 1
ATOM 789 C C . LEU A 1 94 ? -24.822 2.741 18.068 1.00 77.88 94 LEU A C 1
ATOM 791 O O . LEU A 1 94 ? -25.481 3.009 19.068 1.00 77.88 94 LEU A O 1
ATOM 795 N N . ASP A 1 95 ? -24.677 3.602 17.058 1.00 81.44 95 ASP A N 1
ATOM 796 C CA . ASP A 1 95 ? -25.231 4.962 17.056 1.00 81.44 95 ASP A CA 1
ATOM 797 C C . ASP A 1 95 ? -26.767 4.943 17.196 1.00 81.44 95 ASP A C 1
ATOM 799 O O . ASP A 1 95 ? -27.341 5.752 17.924 1.00 81.44 95 ASP A O 1
ATOM 803 N N . SER A 1 96 ? -27.440 3.969 16.569 1.00 82.38 96 SER A N 1
ATOM 804 C CA . SER A 1 96 ? -28.892 3.790 16.698 1.00 82.38 96 SER A CA 1
ATOM 805 C C . SER A 1 96 ? -29.327 3.387 18.112 1.00 82.38 96 SER A C 1
ATOM 807 O O . SER A 1 96 ? -30.393 3.802 18.567 1.00 82.38 96 SER A O 1
ATOM 809 N N . LEU A 1 97 ? -28.499 2.623 18.836 1.00 81.12 97 LEU A N 1
ATOM 810 C CA . LEU A 1 97 ? -28.754 2.271 20.234 1.00 81.12 97 LEU A CA 1
ATOM 811 C C . LEU A 1 97 ? -28.564 3.478 21.158 1.00 81.12 97 LEU A C 1
ATOM 813 O O . LEU A 1 97 ? -29.390 3.685 22.046 1.00 81.12 97 LEU A O 1
ATOM 817 N N . TYR A 1 98 ? -27.524 4.290 20.929 1.00 82.62 98 TYR A N 1
ATOM 818 C CA . TYR A 1 98 ? -27.316 5.532 21.678 1.00 82.62 98 TYR A CA 1
ATOM 819 C C . TYR A 1 98 ? -28.490 6.493 21.500 1.00 82.62 98 TYR A C 1
ATOM 821 O O . TYR A 1 98 ? -29.038 6.964 22.494 1.00 82.62 98 TYR A O 1
ATOM 829 N N . LEU A 1 99 ? -28.935 6.723 20.262 1.00 83.75 99 LEU A N 1
ATOM 830 C CA . LEU A 1 99 ? -30.062 7.618 19.997 1.00 83.75 99 LEU A CA 1
ATOM 831 C C . LEU A 1 99 ? -31.347 7.131 20.680 1.00 83.75 99 LEU A C 1
ATOM 833 O O . LEU A 1 99 ? -31.992 7.892 21.391 1.00 83.75 99 LEU A O 1
ATOM 837 N N . LYS A 1 100 ? -31.649 5.831 20.578 1.00 86.81 100 LYS A N 1
ATOM 838 C CA . LYS A 1 100 ? -32.812 5.228 21.243 1.00 86.81 100 LYS A CA 1
ATOM 839 C C . LYS A 1 100 ? -32.764 5.368 22.769 1.00 86.81 100 LYS A C 1
ATOM 841 O O . LYS A 1 100 ? -33.808 5.494 23.403 1.00 86.81 100 LYS A O 1
ATOM 846 N N . SER A 1 101 ? -31.568 5.339 23.362 1.00 79.19 101 SER A N 1
ATOM 847 C CA . SER A 1 101 ? -31.399 5.577 24.799 1.00 79.19 101 SER A CA 1
ATOM 848 C C . SER A 1 101 ? -31.640 7.040 25.188 1.00 79.19 101 SER A C 1
ATOM 850 O O . SER A 1 101 ? -32.229 7.286 26.237 1.00 79.19 101 SER A O 1
ATOM 852 N N . CYS A 1 102 ? -31.255 7.997 24.336 1.00 79.88 102 CYS A N 1
ATOM 853 C CA . CYS A 1 102 ? -31.532 9.419 24.543 1.00 79.88 102 CYS A CA 1
ATOM 854 C C . CYS A 1 102 ? -33.034 9.709 24.468 1.00 79.88 102 CYS A C 1
ATOM 856 O O . CYS A 1 102 ? -33.567 10.311 25.395 1.00 79.88 102 CYS A O 1
ATOM 858 N N . ASP A 1 103 ? -33.719 9.194 23.443 1.00 80.25 103 ASP A N 1
ATOM 859 C CA . ASP A 1 103 ? -35.174 9.342 23.293 1.00 80.25 103 ASP A CA 1
ATOM 860 C C . ASP A 1 103 ? -35.918 8.756 24.508 1.00 80.25 103 ASP A C 1
ATOM 862 O O . ASP A 1 103 ? -36.893 9.317 25.003 1.00 80.25 103 ASP A O 1
ATOM 866 N N . GLN A 1 104 ? -35.439 7.622 25.039 1.00 80.75 104 GLN A N 1
ATOM 867 C CA . GLN A 1 104 ? -36.026 6.997 26.225 1.00 80.75 104 GLN A CA 1
ATOM 868 C C . GLN A 1 104 ? -35.824 7.836 27.499 1.00 80.75 104 GLN A C 1
ATOM 870 O O . GLN A 1 104 ? -36.709 7.854 28.353 1.00 80.75 104 GLN A O 1
ATOM 875 N N . LEU A 1 105 ? -34.686 8.524 27.640 1.00 78.50 105 LEU A N 1
ATOM 876 C CA . LEU A 1 105 ? -34.431 9.441 28.756 1.00 78.50 105 LEU A CA 1
ATOM 877 C C . LEU A 1 105 ? -35.256 10.726 28.637 1.00 78.50 105 LEU A C 1
ATOM 879 O O . LEU A 1 105 ? -35.763 11.203 29.646 1.00 78.50 105 LEU A O 1
ATOM 883 N N . GLU A 1 106 ? -35.434 11.248 27.425 1.00 77.62 106 GLU A N 1
ATOM 884 C CA . GLU A 1 106 ? -36.276 12.417 27.155 1.00 77.62 106 GLU A CA 1
ATOM 885 C C . GLU A 1 106 ? -37.738 12.141 27.530 1.00 77.62 106 GLU A C 1
ATOM 887 O O . GLU A 1 106 ? -38.328 12.903 28.291 1.00 77.62 106 GLU A O 1
ATOM 892 N N . LEU A 1 107 ? -38.275 10.976 27.147 1.00 75.50 107 LEU A N 1
ATOM 893 C CA . LEU A 1 107 ? -39.619 10.547 27.550 1.00 75.50 107 LEU A CA 1
ATOM 894 C C . LEU A 1 107 ? -39.772 10.360 29.069 1.00 75.50 107 LEU A C 1
ATOM 896 O O . LEU A 1 107 ? -40.849 10.608 29.604 1.00 75.50 107 LEU A O 1
ATOM 900 N N . LEU A 1 108 ? -38.725 9.921 29.778 1.00 73.88 108 LEU A N 1
ATOM 901 C CA . LEU A 1 108 ? -38.737 9.799 31.244 1.00 73.88 108 LEU A CA 1
ATOM 902 C C . LEU A 1 108 ? -38.690 11.167 31.941 1.00 73.88 108 LEU A C 1
ATOM 904 O O . LEU A 1 108 ? -39.315 11.330 32.986 1.00 73.88 108 LEU A O 1
ATOM 908 N N . ILE A 1 109 ? -37.969 12.136 31.372 1.00 73.31 109 ILE A N 1
ATOM 909 C CA . ILE A 1 109 ? -37.896 13.514 31.877 1.00 73.31 109 ILE A CA 1
ATOM 910 C C . ILE A 1 109 ? -39.225 14.238 31.625 1.00 73.31 109 ILE A C 1
ATOM 912 O O . ILE A 1 109 ? -39.751 14.869 32.536 1.00 73.31 109 ILE A O 1
ATOM 916 N N . GLU A 1 110 ? -39.824 14.069 30.445 1.00 66.00 110 GLU A N 1
ATOM 917 C CA . GLU A 1 110 ? -41.121 14.663 30.096 1.00 66.00 110 GLU A CA 1
ATOM 918 C C . GLU A 1 110 ? -42.295 13.981 30.827 1.00 66.00 110 GLU A C 1
ATOM 920 O O . GLU A 1 110 ? -43.267 14.627 31.213 1.00 66.00 110 GLU A O 1
ATOM 925 N N . SER A 1 111 ? -42.172 12.685 31.136 1.00 60.59 111 SER A N 1
ATOM 926 C CA . SER A 1 111 ? -43.063 11.971 32.062 1.00 60.59 111 SER A CA 1
ATOM 927 C C . SER A 1 111 ? -42.857 12.366 33.534 1.00 60.59 111 SER A C 1
ATOM 929 O O . SER A 1 111 ? -43.717 12.054 34.358 1.00 60.59 111 SER A O 1
ATOM 931 N N . GLY A 1 112 ? -41.719 12.974 33.881 1.00 53.81 112 GLY A N 1
ATOM 932 C CA . GLY A 1 112 ? -41.287 13.264 35.250 1.00 53.81 112 GLY A CA 1
ATOM 933 C C . GLY A 1 112 ? -41.599 14.678 35.746 1.00 53.81 112 GLY A C 1
ATOM 934 O O . GLY A 1 112 ? -41.333 14.974 36.906 1.00 53.81 112 GLY A O 1
ATOM 935 N N . GLU A 1 113 ? -42.190 15.549 34.923 1.00 47.09 113 GLU A N 1
ATOM 936 C CA . GLU A 1 113 ? -42.551 16.925 35.317 1.00 47.09 113 GLU A CA 1
ATOM 937 C C . GLU A 1 113 ? -43.872 17.045 36.106 1.00 47.09 113 GLU A C 1
ATOM 939 O O . GLU A 1 113 ? -44.379 18.144 36.314 1.00 47.09 113 GLU A O 1
ATOM 944 N N . ASN A 1 114 ? -44.410 15.934 36.619 1.00 48.91 114 ASN A N 1
ATOM 945 C CA . ASN A 1 114 ? -45.548 15.937 37.542 1.00 48.91 114 ASN A CA 1
ATOM 946 C C . ASN A 1 114 ? -45.270 15.070 38.782 1.00 48.91 114 ASN A C 1
ATOM 948 O O . ASN A 1 114 ? -45.939 14.061 38.954 1.00 48.91 114 ASN A O 1
ATOM 952 N N . GLU A 1 115 ? -44.302 15.424 39.635 1.00 43.56 115 GLU A N 1
ATOM 953 C CA . GLU A 1 115 ? -44.438 15.233 41.093 1.00 43.56 115 GLU A CA 1
ATOM 954 C C . GLU A 1 115 ? -43.308 15.909 41.888 1.00 43.56 115 GLU A C 1
ATOM 956 O O . GLU A 1 115 ? -42.114 15.662 41.726 1.00 43.56 115 GLU A O 1
ATOM 961 N N . GLU A 1 116 ? -43.747 16.798 42.770 1.00 46.59 116 GLU A N 1
ATOM 962 C CA . GLU A 1 116 ? -42.985 17.595 43.716 1.00 46.59 116 GLU A CA 1
ATOM 963 C C . GLU A 1 116 ? -42.767 16.800 45.026 1.00 46.59 116 GLU A C 1
ATOM 965 O O . GLU A 1 116 ? -43.628 16.039 45.459 1.00 46.59 116 GLU A O 1
ATOM 970 N N . THR A 1 117 ? -41.666 17.085 45.730 1.00 42.91 117 THR A N 1
ATOM 971 C CA . THR A 1 117 ? -41.438 16.848 47.177 1.00 42.91 117 THR A CA 1
ATOM 972 C C . THR A 1 117 ? -41.185 15.415 47.690 1.00 42.91 117 THR A C 1
ATOM 974 O O . THR A 1 117 ? -42.087 14.664 48.038 1.00 42.91 117 THR A O 1
ATOM 977 N N . VAL A 1 118 ? -39.911 15.103 47.961 1.00 44.09 118 VAL A N 1
ATOM 978 C CA . VAL A 1 118 ? -39.528 14.170 49.042 1.00 44.09 118 VAL A CA 1
ATOM 979 C C . VAL A 1 118 ? -38.524 14.878 49.949 1.00 44.09 118 VAL A C 1
ATOM 981 O O . VAL A 1 118 ? -37.314 14.676 49.880 1.00 44.09 118 VAL A O 1
ATOM 984 N N . ALA A 1 119 ? -39.055 15.761 50.793 1.00 43.38 119 ALA A N 1
ATOM 985 C CA . ALA A 1 119 ? -38.404 16.181 52.023 1.00 43.38 119 ALA A CA 1
ATOM 986 C C . ALA A 1 119 ? -39.090 15.447 53.184 1.00 43.38 119 ALA A C 1
ATOM 988 O O . ALA A 1 119 ? -40.284 15.603 53.414 1.00 43.38 119 ALA A O 1
ATOM 989 N N . LEU A 1 120 ? -38.298 14.595 53.832 1.00 50.41 120 LEU A N 1
ATOM 990 C CA . LEU A 1 120 ? -38.384 14.056 55.187 1.00 50.41 120 LEU A CA 1
ATOM 991 C C . LEU A 1 120 ? -39.693 14.309 55.958 1.00 50.41 120 LEU A C 1
ATOM 993 O O . LEU A 1 120 ? -39.903 15.394 56.491 1.00 50.41 120 LEU A O 1
ATOM 997 N N . ASN A 1 121 ? -40.481 13.249 56.146 1.00 41.66 121 ASN A N 1
ATOM 998 C CA . ASN A 1 121 ? -41.488 13.164 57.203 1.00 41.66 121 ASN A CA 1
ATOM 999 C C . ASN A 1 121 ? -41.201 11.935 58.076 1.00 41.66 121 ASN A C 1
ATOM 1001 O O . ASN A 1 121 ? -41.794 10.873 57.904 1.00 41.66 121 ASN A O 1
ATOM 1005 N N . ASP A 1 122 ? -40.275 12.105 59.019 1.00 47.41 122 ASP A N 1
ATOM 1006 C CA . ASP A 1 122 ? -40.196 11.283 60.226 1.00 47.41 122 ASP A CA 1
ATOM 1007 C C . ASP A 1 122 ? -41.280 11.773 61.188 1.00 47.41 122 ASP A C 1
ATOM 1009 O O . ASP A 1 122 ? -41.144 12.851 61.757 1.00 47.41 122 ASP A O 1
ATOM 1013 N N . ASN A 1 123 ? -42.362 11.008 61.341 1.00 52.31 123 ASN A N 1
ATOM 1014 C CA . ASN A 1 123 ? -43.226 11.014 62.526 1.00 52.31 123 ASN A CA 1
ATOM 1015 C C . ASN A 1 123 ? -44.129 9.772 62.502 1.00 52.31 123 ASN A C 1
ATOM 1017 O O . ASN A 1 123 ? -45.239 9.803 61.973 1.00 52.31 123 ASN A O 1
ATOM 1021 N N . VAL A 1 124 ? -43.667 8.680 63.115 1.00 48.12 124 VAL A N 1
ATOM 1022 C CA . VAL A 1 124 ? -44.531 7.569 63.537 1.00 48.12 124 VAL A CA 1
ATOM 1023 C C . VAL A 1 124 ? -44.280 7.322 65.022 1.00 48.12 124 VAL A C 1
ATOM 1025 O O . VAL A 1 124 ? -43.238 6.808 65.413 1.00 48.12 124 VAL A O 1
ATOM 1028 N N . LEU A 1 125 ? -45.253 7.712 65.846 1.00 57.75 125 LEU A N 1
ATOM 1029 C CA . LEU A 1 125 ? -45.379 7.333 67.252 1.00 57.75 125 LEU A CA 1
ATOM 1030 C C . LEU A 1 125 ? -46.588 6.404 67.377 1.00 57.75 125 LEU A C 1
ATOM 1032 O O . LEU A 1 125 ? -47.710 6.900 67.349 1.00 57.75 125 LEU A O 1
ATOM 1036 N N . VAL A 1 126 ? -46.372 5.099 67.572 1.00 42.94 126 VAL A N 1
ATOM 1037 C CA . VAL A 1 126 ? -47.315 4.219 68.288 1.00 42.94 126 VAL A CA 1
ATOM 1038 C C . VAL A 1 126 ? -46.521 3.144 69.039 1.00 42.94 126 VAL A C 1
ATOM 1040 O O . VAL A 1 126 ? -45.653 2.491 68.477 1.00 42.94 126 VAL A O 1
ATOM 1043 N N . ASN A 1 127 ? -46.835 3.022 70.325 1.00 50.34 127 ASN A N 1
ATOM 1044 C CA . ASN A 1 127 ? -46.270 2.143 71.346 1.00 50.34 127 ASN A CA 1
ATOM 1045 C C . ASN A 1 127 ? -46.841 0.713 71.220 1.00 50.34 127 ASN A C 1
ATOM 1047 O O . ASN A 1 127 ? -48.046 0.564 71.423 1.00 50.34 127 ASN A O 1
ATOM 1051 N N . ASP A 1 128 ? -46.021 -0.313 70.937 1.00 43.91 128 ASP A N 1
ATOM 1052 C CA . ASP A 1 128 ? -46.421 -1.728 71.092 1.00 43.91 128 ASP A CA 1
ATOM 1053 C C . ASP A 1 128 ? -45.231 -2.707 71.248 1.00 43.91 128 ASP A C 1
ATOM 1055 O O . ASP A 1 128 ? -44.738 -3.318 70.299 1.00 43.91 128 ASP A O 1
ATOM 1059 N N . ASN A 1 129 ? -44.775 -2.893 72.487 1.00 55.25 129 ASN A N 1
ATOM 1060 C CA . ASN A 1 129 ? -43.536 -3.614 72.817 1.00 55.25 129 ASN A CA 1
ATOM 1061 C C . ASN A 1 129 ? -43.571 -5.148 72.588 1.00 55.25 129 ASN A C 1
ATOM 1063 O O . ASN A 1 129 ? -42.573 -5.810 72.850 1.00 55.25 129 ASN A O 1
ATOM 1067 N N . ASN A 1 130 ? -44.686 -5.738 72.127 1.00 52.22 130 ASN A N 1
ATOM 1068 C CA . ASN A 1 130 ? -44.784 -7.177 71.792 1.00 52.22 130 ASN A CA 1
ATOM 1069 C C . ASN A 1 130 ? -44.996 -7.421 70.280 1.00 52.22 130 ASN A C 1
ATOM 1071 O O . ASN A 1 130 ? -44.655 -8.475 69.750 1.00 52.22 130 ASN A O 1
ATOM 1075 N N . LEU A 1 131 ? -45.497 -6.414 69.557 1.00 51.53 131 LEU A N 1
ATOM 1076 C CA . LEU A 1 131 ? -45.534 -6.379 68.092 1.00 51.53 131 LEU A CA 1
ATOM 1077 C C . LEU A 1 131 ? -44.193 -5.943 67.490 1.00 51.53 131 LEU A C 1
ATOM 1079 O O . LEU A 1 131 ? -43.885 -6.315 66.359 1.00 51.53 131 LEU A O 1
ATOM 1083 N N . GLU A 1 132 ? -43.361 -5.229 68.249 1.00 54.50 132 GLU A N 1
ATOM 1084 C CA . GLU A 1 132 ? -42.001 -4.877 67.842 1.00 54.50 132 GLU A CA 1
ATOM 1085 C C . GLU A 1 132 ? -41.090 -6.098 67.661 1.00 54.50 132 GLU A C 1
ATOM 1087 O O . GLU A 1 132 ? -40.324 -6.118 66.708 1.00 54.50 132 GLU A O 1
ATOM 1092 N N . GLU A 1 133 ? -41.179 -7.153 68.479 1.00 55.81 133 GLU A N 1
ATOM 1093 C CA . GLU A 1 133 ? -40.301 -8.331 68.329 1.00 55.81 133 GLU A CA 1
ATOM 1094 C C . GLU A 1 133 ? -40.613 -9.147 67.058 1.00 55.81 133 GLU A C 1
ATOM 1096 O O . GLU A 1 133 ? -39.698 -9.509 66.314 1.00 55.81 133 GLU A O 1
ATOM 1101 N N . LEU A 1 134 ? -41.899 -9.350 66.741 1.00 55.97 134 LEU A N 1
ATOM 1102 C CA . LEU A 1 134 ? -42.339 -10.003 65.499 1.00 55.97 134 LEU A CA 1
ATOM 1103 C C . LEU A 1 134 ? -42.119 -9.112 64.264 1.00 55.97 134 LEU A C 1
ATOM 1105 O O . LEU A 1 134 ? -41.670 -9.604 63.231 1.00 55.97 134 LEU A O 1
ATOM 1109 N N . SER A 1 135 ? -42.351 -7.801 64.384 1.00 66.00 135 SER A N 1
ATOM 1110 C CA . SER A 1 135 ? -42.082 -6.810 63.330 1.00 66.00 135 SER A CA 1
ATOM 1111 C C . SER A 1 135 ? -40.587 -6.669 63.040 1.00 66.00 135 SER A C 1
ATOM 1113 O O . SER A 1 135 ? -40.182 -6.561 61.883 1.00 66.00 135 SER A O 1
ATOM 1115 N N . ASN A 1 136 ? -39.737 -6.742 64.068 1.00 70.94 136 ASN A N 1
ATOM 1116 C CA . ASN A 1 136 ? -38.286 -6.757 63.915 1.00 70.94 136 ASN A CA 1
ATOM 1117 C C . ASN A 1 136 ? -37.822 -8.052 63.239 1.00 70.94 136 ASN A C 1
ATOM 1119 O O . ASN A 1 136 ? -36.975 -7.994 62.352 1.00 70.94 136 ASN A O 1
ATOM 1123 N N . GLN A 1 137 ? -38.396 -9.209 63.585 1.00 73.88 137 GLN A N 1
ATOM 1124 C CA . GLN A 1 137 ? -38.079 -10.481 62.932 1.00 73.88 137 GLN A CA 1
ATOM 1125 C C . GLN A 1 137 ? -38.547 -10.530 61.465 1.00 73.88 137 GLN A C 1
ATOM 1127 O O . GLN A 1 137 ? -37.798 -10.995 60.604 1.00 73.88 137 GLN A O 1
ATOM 1132 N N . GLU A 1 138 ? -39.731 -10.001 61.144 1.00 73.38 138 GLU A N 1
ATOM 1133 C CA . GLU A 1 138 ? -40.199 -9.836 59.760 1.00 73.38 138 GLU A CA 1
ATOM 1134 C C . GLU A 1 138 ? -39.346 -8.834 58.978 1.00 73.38 138 GLU A C 1
ATOM 1136 O O . GLU A 1 138 ? -38.942 -9.130 57.853 1.00 73.38 138 GLU A O 1
ATOM 1141 N N . LYS A 1 139 ? -38.989 -7.689 59.576 1.00 75.25 139 LYS A N 1
ATOM 1142 C CA . LYS A 1 139 ? -38.043 -6.734 58.978 1.00 75.25 139 LYS A CA 1
ATOM 1143 C C . LYS A 1 139 ? -36.693 -7.380 58.710 1.00 75.25 139 LYS A C 1
ATOM 1145 O O . LYS A 1 139 ? -36.120 -7.141 57.653 1.00 75.25 139 LYS A O 1
ATOM 1150 N N . LEU A 1 140 ? -36.186 -8.206 59.623 1.00 79.62 140 LEU A N 1
ATOM 1151 C CA . LEU A 1 140 ? -34.927 -8.925 59.440 1.00 79.62 140 LEU A CA 1
ATOM 1152 C C . LEU A 1 140 ? -35.030 -9.969 58.325 1.00 79.62 140 LEU A C 1
ATOM 1154 O O . LEU A 1 140 ? -34.107 -10.091 57.524 1.00 79.62 140 LEU A O 1
ATOM 1158 N N . LEU A 1 141 ? -36.136 -10.708 58.225 1.00 81.75 141 LEU A N 1
ATOM 1159 C CA . LEU A 1 141 ? -36.359 -11.656 57.129 1.00 81.75 141 LEU A CA 1
ATOM 1160 C C . LEU A 1 141 ? -36.481 -10.944 55.777 1.00 81.75 141 LEU A C 1
ATOM 1162 O O . LEU A 1 141 ? -35.839 -11.371 54.820 1.00 81.75 141 LEU A O 1
ATOM 1166 N N . GLN A 1 142 ? -37.211 -9.828 55.712 1.00 78.12 142 GLN A N 1
ATOM 1167 C CA . GLN A 1 142 ? -37.295 -8.985 54.516 1.00 78.12 142 GLN A CA 1
ATOM 1168 C C . GLN A 1 142 ? -35.942 -8.360 54.154 1.00 78.12 142 GLN A C 1
ATOM 1170 O O . GLN A 1 142 ? -35.570 -8.300 52.987 1.00 78.12 142 GLN A O 1
ATOM 1175 N N . GLN A 1 143 ? -35.157 -7.922 55.137 1.00 81.69 143 GLN A N 1
ATOM 1176 C CA . GLN A 1 143 ? -33.807 -7.419 54.892 1.00 81.69 143 GLN A CA 1
ATOM 1177 C C . GLN A 1 143 ? -32.880 -8.526 54.381 1.00 81.69 143 GLN A C 1
ATOM 1179 O O . GLN A 1 143 ? -32.121 -8.289 53.446 1.00 81.69 143 GLN A O 1
ATOM 1184 N N . ASN A 1 144 ? -32.966 -9.742 54.923 1.00 84.69 144 ASN A N 1
ATOM 1185 C CA . ASN A 1 144 ? -32.189 -10.891 54.454 1.00 84.69 144 ASN A CA 1
ATOM 1186 C C . ASN A 1 144 ? -32.611 -11.357 53.054 1.00 84.69 144 ASN A C 1
ATOM 1188 O O . ASN A 1 144 ? -31.746 -11.716 52.252 1.00 84.69 144 ASN A O 1
ATOM 1192 N N . SER A 1 145 ? -33.904 -11.320 52.725 1.00 83.25 145 SER A N 1
ATOM 1193 C CA . SER A 1 145 ? -34.378 -11.626 51.373 1.00 83.25 145 SER A CA 1
ATOM 1194 C C . SER A 1 145 ? -33.906 -10.563 50.382 1.00 83.25 145 SER A C 1
ATOM 1196 O O . SER A 1 145 ? -33.316 -10.907 49.367 1.00 83.25 145 SER A O 1
ATOM 1198 N N . VAL A 1 146 ? -34.011 -9.275 50.727 1.00 86.44 146 VAL A N 1
ATOM 1199 C CA . VAL A 1 146 ? -33.502 -8.168 49.899 1.00 86.44 146 VAL A CA 1
ATOM 1200 C C . VAL A 1 146 ? -31.982 -8.236 49.724 1.00 86.44 146 VAL A C 1
ATOM 1202 O O . VAL A 1 146 ? -31.469 -7.959 48.641 1.00 86.44 146 VAL A O 1
ATOM 1205 N N . LEU A 1 147 ? -31.230 -8.597 50.767 1.00 84.56 147 LEU A N 1
ATOM 1206 C CA . LEU A 1 147 ? -29.783 -8.801 50.668 1.00 84.56 147 LEU A CA 1
ATOM 1207 C C . LEU A 1 147 ? -29.445 -9.986 49.760 1.00 84.56 147 LEU A C 1
ATOM 1209 O O . LEU A 1 147 ? -28.503 -9.894 48.975 1.00 84.56 147 LEU A O 1
ATOM 1213 N N . THR A 1 148 ? -30.230 -11.060 49.832 1.00 89.81 148 THR A N 1
ATOM 1214 C CA . THR A 1 148 ? -30.079 -12.250 48.985 1.00 89.81 148 THR A CA 1
ATOM 1215 C C . THR A 1 148 ? -30.385 -11.932 47.523 1.00 89.81 148 THR A C 1
ATOM 1217 O O . THR A 1 148 ? -29.579 -12.263 46.654 1.00 89.81 148 THR A O 1
ATOM 1220 N N . ASP A 1 149 ? -31.466 -11.200 47.252 1.00 89.44 149 ASP A N 1
ATOM 1221 C CA . ASP A 1 149 ? -31.838 -10.739 45.911 1.00 89.44 149 ASP A CA 1
ATOM 1222 C C . ASP A 1 149 ? -30.759 -9.820 45.324 1.00 89.44 149 ASP A C 1
ATOM 1224 O O . ASP A 1 149 ? -30.357 -9.966 44.168 1.00 89.44 149 ASP A O 1
ATOM 1228 N N . LYS A 1 150 ? -30.203 -8.915 46.141 1.00 89.31 150 LYS A N 1
ATOM 1229 C CA . LYS A 1 150 ? -29.061 -8.073 45.751 1.00 89.31 150 LYS A CA 1
ATOM 1230 C C . LYS A 1 150 ? -27.823 -8.908 45.435 1.00 89.31 150 LYS A C 1
ATOM 1232 O O . LYS A 1 150 ? -27.165 -8.644 44.434 1.00 89.31 150 LYS A O 1
ATOM 1237 N N . LEU A 1 151 ? -27.509 -9.921 46.239 1.00 91.88 151 LEU A N 1
ATOM 1238 C CA . LEU A 1 151 ? -26.374 -10.822 46.010 1.00 91.88 151 LEU A CA 1
ATOM 1239 C C . LEU A 1 151 ? -26.547 -11.657 44.742 1.00 91.88 151 LEU A C 1
ATOM 1241 O O . LEU A 1 151 ? -25.594 -11.827 43.984 1.00 91.88 151 LEU A O 1
ATOM 1245 N N . GLN A 1 152 ? -27.757 -12.147 44.482 1.00 91.56 152 GLN A N 1
ATOM 1246 C CA . GLN A 1 152 ? -28.072 -12.887 43.268 1.00 91.56 152 GLN A CA 1
ATOM 1247 C C . GLN A 1 152 ? -27.964 -11.989 42.033 1.00 91.56 152 GLN A C 1
ATOM 1249 O O . GLN A 1 152 ? -27.382 -12.400 41.027 1.00 91.56 152 GLN A O 1
ATOM 1254 N N . ASN A 1 153 ? -28.437 -10.745 42.133 1.00 90.88 153 ASN A N 1
ATOM 1255 C CA . ASN A 1 153 ? -28.310 -9.757 41.070 1.00 90.88 153 ASN A CA 1
ATOM 1256 C C . ASN A 1 153 ? -26.839 -9.371 40.822 1.00 90.88 153 ASN A C 1
ATOM 1258 O O . ASN A 1 153 ? -26.385 -9.349 39.681 1.00 90.88 153 ASN A O 1
ATOM 1262 N N . VAL A 1 154 ? -26.048 -9.174 41.884 1.00 92.69 154 VAL A N 1
ATOM 1263 C CA . VAL A 1 154 ? -24.596 -8.950 41.780 1.00 92.69 154 VAL A CA 1
ATOM 1264 C C . VAL A 1 154 ? -23.896 -10.159 41.166 1.00 92.69 154 VAL A C 1
ATOM 1266 O O . VAL A 1 154 ? -23.017 -9.983 40.335 1.00 92.69 154 VAL A O 1
ATOM 1269 N N . ASN A 1 155 ? -24.282 -11.388 41.512 1.00 91.81 155 ASN A N 1
ATOM 1270 C CA . ASN A 1 155 ? -23.705 -12.597 40.922 1.00 91.81 155 ASN A CA 1
ATOM 1271 C C . ASN A 1 155 ? -24.021 -12.695 39.421 1.00 91.81 155 ASN A C 1
ATOM 1273 O O . ASN A 1 155 ? -23.128 -12.968 38.617 1.00 91.81 155 ASN A O 1
ATOM 1277 N N . ALA A 1 156 ? -25.266 -12.410 39.029 1.00 89.88 156 ALA A N 1
ATOM 1278 C CA . ALA A 1 156 ? -25.660 -12.328 37.626 1.00 89.88 156 ALA A CA 1
ATOM 1279 C C . ALA A 1 156 ? -24.860 -11.246 36.878 1.00 89.88 156 ALA A C 1
ATOM 1281 O O . ALA A 1 156 ? -24.333 -11.505 35.794 1.00 89.88 156 ALA A O 1
ATOM 1282 N N . MET A 1 157 ? -24.680 -10.074 37.492 1.00 90.88 157 MET A N 1
ATOM 1283 C CA . MET A 1 157 ? -23.872 -8.984 36.945 1.00 90.88 157 MET A CA 1
ATOM 1284 C C . MET A 1 157 ? -22.392 -9.368 36.834 1.00 90.88 157 MET A C 1
ATOM 1286 O O . MET A 1 157 ? -21.777 -9.139 35.798 1.00 90.88 157 MET A O 1
ATOM 1290 N N . LEU A 1 158 ? -21.819 -10.009 37.853 1.00 92.31 158 LEU A N 1
ATOM 1291 C CA . LEU A 1 158 ? -20.425 -10.450 37.862 1.00 92.31 158 LEU A CA 1
ATOM 1292 C C . LEU A 1 158 ? -20.162 -11.473 36.751 1.00 92.31 158 LEU A C 1
ATOM 1294 O O . LEU A 1 158 ? -19.157 -11.374 36.054 1.00 92.31 158 LEU A O 1
ATOM 1298 N N . LYS A 1 159 ? -21.089 -12.416 36.541 1.00 89.81 159 LYS A N 1
ATOM 1299 C CA . LYS A 1 159 ? -21.028 -13.380 35.432 1.00 89.81 159 LYS A CA 1
ATOM 1300 C C . LYS A 1 159 ? -21.073 -12.685 34.073 1.00 89.81 159 LYS A C 1
ATOM 1302 O O . LYS A 1 159 ? -20.287 -13.028 33.196 1.00 89.81 159 LYS A O 1
ATOM 1307 N N . SER A 1 160 ? -21.945 -11.690 33.911 1.00 86.56 160 SER A N 1
ATOM 1308 C CA . SER A 1 160 ? -22.015 -10.891 32.683 1.00 86.56 160 SER A CA 1
ATOM 1309 C C . SER A 1 160 ? -20.720 -10.116 32.431 1.00 86.56 160 SER A C 1
ATOM 1311 O O . SER A 1 160 ? -20.221 -10.091 31.309 1.00 86.56 160 SER A O 1
ATOM 1313 N N . THR A 1 161 ? -20.152 -9.502 33.468 1.00 88.88 161 THR A N 1
ATOM 1314 C CA . THR A 1 161 ? -18.889 -8.761 33.372 1.00 88.88 161 THR A CA 1
ATOM 1315 C C . THR A 1 161 ? -17.717 -9.687 33.059 1.00 88.88 161 THR A C 1
ATOM 1317 O O . THR A 1 161 ? -16.850 -9.323 32.270 1.00 88.88 161 THR A O 1
ATOM 1320 N N . LEU A 1 162 ? -17.698 -10.895 33.627 1.00 94.69 162 LEU A N 1
ATOM 1321 C CA . LEU A 1 162 ? -16.670 -11.891 33.332 1.00 94.69 162 LEU A CA 1
ATOM 1322 C C . LEU A 1 162 ? -16.734 -12.345 31.869 1.00 94.69 162 LEU A C 1
ATOM 1324 O O . LEU A 1 162 ? -15.710 -12.322 31.193 1.00 94.69 162 LEU A O 1
ATOM 1328 N N . LEU A 1 163 ? -17.928 -12.649 31.349 1.00 92.62 163 LEU A N 1
ATOM 1329 C CA . LEU A 1 163 ? -18.121 -12.972 29.928 1.00 92.62 163 LEU A CA 1
ATOM 1330 C C . LEU A 1 163 ? -17.698 -11.819 29.009 1.00 92.62 163 LEU A C 1
ATOM 1332 O O . LEU A 1 163 ? -17.053 -12.042 27.986 1.00 9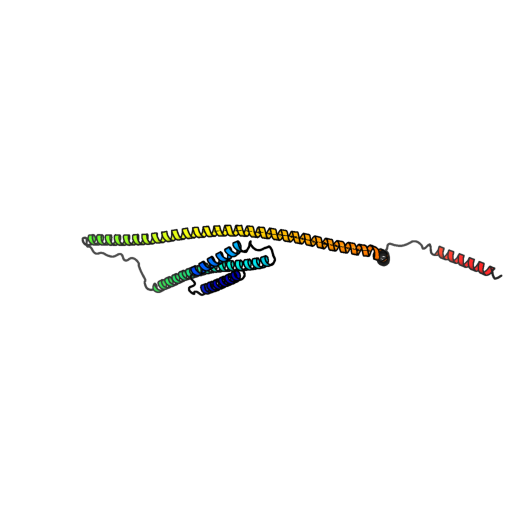2.62 163 LEU A O 1
ATOM 1336 N N . ALA A 1 164 ? -18.016 -10.578 29.383 1.00 81.88 164 ALA A N 1
ATOM 1337 C CA . ALA A 1 164 ? -17.553 -9.401 28.653 1.00 81.88 164 ALA A CA 1
ATOM 1338 C C . ALA A 1 164 ? -16.018 -9.272 28.687 1.00 81.88 164 ALA A C 1
ATOM 1340 O O . ALA A 1 164 ? -15.411 -8.905 27.682 1.00 81.88 164 ALA A O 1
ATOM 1341 N N . GLY A 1 165 ? -15.384 -9.616 29.812 1.00 91.69 165 GLY A N 1
ATOM 1342 C CA . GLY A 1 165 ? -13.929 -9.660 29.957 1.00 91.69 165 GLY A CA 1
ATOM 1343 C C . GLY A 1 165 ? -13.274 -10.714 29.063 1.00 91.69 165 GLY A C 1
ATOM 1344 O O . GLY A 1 165 ? -12.315 -10.403 28.360 1.00 91.69 165 GLY A O 1
ATOM 1345 N N . GLU A 1 166 ? -13.817 -11.932 29.027 1.00 89.69 166 GLU A N 1
ATOM 1346 C CA . GLU A 1 166 ? -13.342 -13.005 28.142 1.00 89.69 166 GLU A CA 1
ATOM 1347 C C . GLU A 1 166 ? -13.501 -12.637 26.663 1.00 89.69 166 GLU A C 1
ATOM 1349 O O . GLU A 1 166 ? -12.587 -12.850 25.865 1.00 89.69 166 GLU A O 1
ATOM 1354 N N . MET A 1 167 ? -14.628 -12.020 26.297 1.00 86.31 167 MET A N 1
ATOM 1355 C CA . MET A 1 167 ? -14.858 -11.544 24.934 1.00 86.31 167 MET A CA 1
ATOM 1356 C C . MET A 1 167 ? -13.851 -10.456 24.538 1.00 86.31 167 MET A C 1
ATOM 1358 O O . MET A 1 167 ? -13.304 -10.510 23.439 1.00 86.31 167 MET A O 1
ATOM 1362 N N . ASN A 1 168 ? -13.556 -9.515 25.440 1.00 92.69 168 ASN A N 1
ATOM 1363 C CA . ASN A 1 168 ? -12.579 -8.453 25.198 1.00 92.69 168 ASN A CA 1
ATOM 1364 C C . ASN A 1 168 ? -11.146 -9.010 25.086 1.00 92.69 168 ASN A C 1
ATOM 1366 O O . ASN A 1 168 ? -10.386 -8.594 24.217 1.00 92.69 168 ASN A O 1
ATOM 1370 N N . LEU A 1 169 ? -10.786 -10.014 25.897 1.00 90.69 169 LEU A N 1
ATOM 1371 C CA . LEU A 1 169 ? -9.506 -10.721 25.764 1.00 90.69 169 LEU A CA 1
ATOM 1372 C C . LEU A 1 169 ? -9.385 -11.448 24.420 1.00 90.69 169 LEU A C 1
ATOM 1374 O O . LEU A 1 169 ? -8.346 -11.362 23.768 1.00 90.69 169 LEU A O 1
ATOM 1378 N N . ASN A 1 170 ? -10.444 -12.127 23.980 1.00 86.94 170 ASN A N 1
ATOM 1379 C CA . ASN A 1 170 ? -10.475 -12.796 22.681 1.00 86.94 170 ASN A CA 1
ATOM 1380 C C . ASN A 1 170 ? -10.396 -11.796 21.512 1.00 86.94 170 ASN A C 1
ATOM 1382 O O . ASN A 1 170 ? -9.750 -12.066 20.499 1.00 86.94 170 ASN A O 1
ATOM 1386 N N . GLU A 1 171 ? -11.013 -10.620 21.648 1.00 90.69 171 GLU A N 1
ATOM 1387 C CA . GLU A 1 171 ? -10.912 -9.545 20.657 1.00 90.69 171 GLU A CA 1
ATOM 1388 C C . GLU A 1 171 ? -9.515 -8.908 20.633 1.00 90.69 171 GLU A C 1
ATOM 1390 O O . GLU A 1 171 ? -8.993 -8.626 19.550 1.00 90.69 171 GLU A O 1
ATOM 1395 N N . LEU A 1 172 ? -8.856 -8.760 21.788 1.00 92.38 172 LEU A N 1
ATOM 1396 C CA . LEU A 1 172 ? -7.448 -8.354 21.863 1.00 92.38 172 LEU A CA 1
ATOM 1397 C C . LEU A 1 172 ? -6.521 -9.381 21.198 1.00 92.38 172 LEU A C 1
ATOM 1399 O O . LEU A 1 172 ? -5.608 -8.990 20.470 1.00 92.38 172 LEU A O 1
ATOM 1403 N N . ASP A 1 173 ? -6.759 -10.679 21.397 1.00 92.75 173 ASP A N 1
ATOM 1404 C CA . ASP A 1 173 ? -5.989 -11.748 20.749 1.00 92.75 173 ASP A CA 1
ATOM 1405 C C . ASP A 1 173 ? -6.197 -11.745 19.224 1.00 92.75 173 ASP A C 1
ATOM 1407 O O . ASP A 1 173 ? -5.232 -11.783 18.459 1.00 92.75 173 ASP A O 1
ATOM 1411 N N . GLN A 1 174 ? -7.440 -11.586 18.752 1.00 88.69 174 GLN A N 1
ATOM 1412 C CA . GLN A 1 174 ? -7.727 -11.423 17.319 1.00 88.69 174 GLN A CA 1
ATOM 1413 C C . GLN A 1 174 ? -7.108 -10.157 16.727 1.00 88.69 174 GLN A C 1
ATOM 1415 O O . GLN A 1 174 ? -6.590 -10.190 15.608 1.00 88.69 174 GLN A O 1
ATOM 1420 N N . SER A 1 175 ? -7.138 -9.046 17.462 1.00 87.69 175 SER A N 1
ATOM 1421 C CA . SER A 1 175 ? -6.512 -7.792 17.039 1.00 87.69 175 SER A CA 1
ATOM 1422 C C . SER A 1 175 ? -4.993 -7.939 16.959 1.00 87.69 175 SER A C 1
ATOM 1424 O O . SER A 1 175 ? -4.376 -7.447 16.016 1.00 87.69 175 SER A O 1
ATOM 1426 N N . THR A 1 176 ? -4.394 -8.689 17.887 1.00 90.38 176 THR A N 1
ATOM 1427 C CA . THR A 1 176 ? -2.959 -9.005 17.892 1.00 90.38 176 THR A CA 1
ATOM 1428 C C . THR A 1 176 ? -2.579 -9.902 16.713 1.00 90.38 176 THR A C 1
ATOM 1430 O O . THR A 1 176 ? -1.619 -9.603 16.005 1.00 90.38 176 THR A O 1
ATOM 1433 N N . LYS A 1 177 ? -3.364 -10.949 16.431 1.00 92.00 177 LYS A N 1
ATOM 1434 C CA . LYS A 1 177 ? -3.184 -11.803 15.242 1.00 92.00 177 LYS A CA 1
ATOM 1435 C C . LYS A 1 177 ? -3.302 -11.005 13.947 1.00 92.00 177 LYS A C 1
ATOM 1437 O O . LYS A 1 177 ? -2.422 -11.083 13.101 1.00 92.00 177 LYS A O 1
ATOM 1442 N N . SER A 1 178 ? -4.313 -10.144 13.849 1.00 90.75 178 SER A N 1
ATOM 1443 C CA . SER A 1 178 ? -4.490 -9.252 12.696 1.00 90.75 178 SER A CA 1
ATOM 1444 C C . SER A 1 178 ? -3.303 -8.298 12.513 1.00 90.75 178 SER A C 1
ATOM 1446 O O . SER A 1 178 ? -2.948 -7.958 11.385 1.00 90.75 178 SER A O 1
ATOM 1448 N N . LEU A 1 179 ? -2.675 -7.857 13.608 1.00 89.06 179 LEU A N 1
ATOM 1449 C CA . LEU A 1 179 ? -1.471 -7.029 13.559 1.00 89.06 179 LEU A CA 1
ATOM 1450 C C . LEU A 1 179 ? -0.249 -7.824 13.071 1.00 89.06 179 LEU A C 1
ATOM 1452 O O . LEU A 1 179 ? 0.565 -7.280 12.325 1.00 89.06 179 LEU A O 1
ATOM 1456 N N . SER A 1 180 ? -0.146 -9.104 13.439 1.00 90.94 180 SER A N 1
ATOM 1457 C CA . SER A 1 180 ? 0.865 -10.024 12.902 1.00 90.94 180 SER A CA 1
ATOM 1458 C C . SER A 1 180 ? 0.689 -10.224 11.396 1.00 90.94 180 SER A C 1
ATOM 1460 O O . SER A 1 180 ? 1.633 -10.004 10.641 1.00 90.94 180 SER A O 1
ATOM 1462 N N . ASP A 1 181 ? -0.531 -10.516 10.939 1.00 87.38 181 ASP A N 1
ATOM 1463 C CA . ASP A 1 181 ? -0.835 -10.689 9.512 1.00 87.38 181 ASP A CA 1
ATOM 1464 C C . ASP A 1 181 ? -0.551 -9.409 8.710 1.00 87.38 181 ASP A C 1
ATOM 1466 O O . ASP A 1 181 ? -0.091 -9.442 7.561 1.00 87.38 181 ASP A O 1
ATOM 1470 N N . LEU A 1 182 ? -0.799 -8.246 9.322 1.00 86.69 182 LEU A N 1
ATOM 1471 C CA . LEU A 1 182 ? -0.458 -6.959 8.732 1.00 86.69 182 LEU A CA 1
ATOM 1472 C C . LEU A 1 182 ? 1.062 -6.770 8.644 1.00 86.69 182 LEU A C 1
ATOM 1474 O O . LEU A 1 182 ? 1.546 -6.311 7.611 1.00 86.69 182 LEU A O 1
ATOM 1478 N N . SER A 1 183 ? 1.817 -7.142 9.680 1.00 87.94 183 SER A N 1
ATOM 1479 C CA . SER A 1 183 ? 3.287 -7.123 9.673 1.00 87.94 183 SER A CA 1
ATOM 1480 C C . SER A 1 183 ? 3.854 -8.005 8.555 1.00 87.94 183 SER A C 1
ATOM 1482 O O . SER A 1 183 ? 4.700 -7.549 7.781 1.00 87.94 183 SER A O 1
ATOM 1484 N N . ASP A 1 184 ? 3.329 -9.218 8.393 1.00 88.19 184 ASP A N 1
ATOM 1485 C CA . ASP A 1 184 ? 3.738 -10.144 7.330 1.00 88.19 184 ASP A CA 1
ATOM 1486 C C . ASP A 1 184 ? 3.385 -9.595 5.941 1.00 88.19 184 ASP A C 1
ATOM 1488 O O . ASP A 1 184 ? 4.204 -9.620 5.015 1.00 88.19 184 ASP A O 1
ATOM 1492 N N . SER A 1 185 ? 2.207 -8.978 5.807 1.00 87.38 185 SER A N 1
ATOM 1493 C CA . SER A 1 185 ? 1.809 -8.267 4.589 1.00 87.38 185 SER A CA 1
ATOM 1494 C C . SER A 1 185 ? 2.749 -7.099 4.266 1.00 87.38 185 SER A C 1
ATOM 1496 O O . SER A 1 185 ? 3.085 -6.894 3.098 1.00 87.38 185 SER A O 1
ATOM 1498 N N . TYR A 1 186 ? 3.214 -6.349 5.271 1.00 87.12 186 TYR A N 1
ATOM 1499 C CA . TYR A 1 186 ? 4.202 -5.277 5.096 1.00 87.12 186 TYR A CA 1
ATOM 1500 C C . TYR A 1 186 ? 5.578 -5.818 4.689 1.00 87.12 186 TYR A C 1
ATOM 1502 O O . TYR A 1 186 ? 6.222 -5.226 3.820 1.00 87.12 186 TYR A O 1
ATOM 1510 N N . GLN A 1 187 ? 6.018 -6.953 5.242 1.00 87.12 187 GLN A N 1
ATOM 1511 C CA . GLN A 1 187 ? 7.259 -7.609 4.813 1.00 87.12 187 GLN A CA 1
ATOM 1512 C C . GLN A 1 187 ? 7.174 -8.077 3.356 1.00 87.12 187 GLN A C 1
ATOM 1514 O O . GLN A 1 187 ? 8.087 -7.821 2.565 1.00 87.12 187 GLN A O 1
ATOM 1519 N N . MET A 1 188 ? 6.053 -8.691 2.966 1.00 88.12 188 MET A N 1
ATOM 1520 C CA . 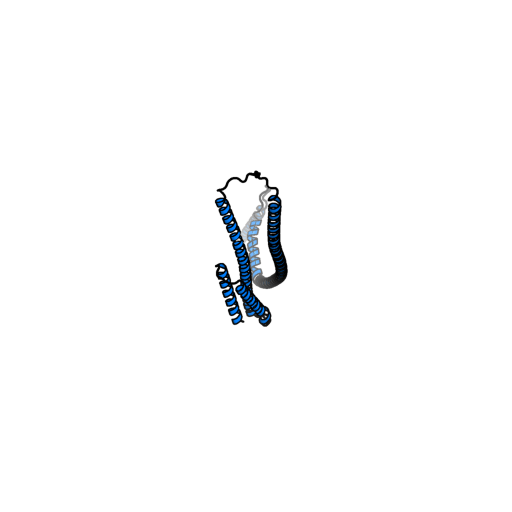MET A 1 188 ? 5.799 -9.081 1.578 1.00 88.12 188 MET A CA 1
ATOM 1521 C C . MET A 1 188 ? 5.784 -7.860 0.648 1.00 88.12 188 MET A C 1
ATOM 1523 O O . MET A 1 188 ? 6.390 -7.896 -0.424 1.00 88.12 188 MET A O 1
ATOM 1527 N N . PHE A 1 189 ? 5.161 -6.753 1.065 1.00 90.56 189 PHE A N 1
ATOM 1528 C CA . PHE A 1 189 ? 5.160 -5.504 0.298 1.00 90.56 189 PHE A CA 1
ATOM 1529 C C . PHE A 1 189 ? 6.574 -4.930 0.142 1.00 90.56 189 PHE A C 1
ATOM 1531 O O . PHE A 1 189 ? 6.947 -4.491 -0.945 1.00 90.56 189 PHE A O 1
ATOM 1538 N N . GLY A 1 190 ? 7.392 -4.996 1.196 1.00 87.25 190 GLY A N 1
ATOM 1539 C CA . GLY A 1 190 ? 8.807 -4.634 1.152 1.00 87.25 190 GLY A CA 1
ATOM 1540 C C . GLY A 1 190 ? 9.589 -5.469 0.137 1.00 87.25 190 GLY A C 1
ATOM 1541 O O . GLY A 1 190 ? 10.346 -4.913 -0.657 1.00 87.25 190 GLY A O 1
ATOM 1542 N N . SER A 1 191 ? 9.354 -6.783 0.097 1.00 86.00 191 SER A N 1
ATOM 1543 C CA . SER A 1 191 ? 9.963 -7.683 -0.891 1.00 86.00 191 SER A CA 1
ATOM 1544 C C . SER A 1 191 ? 9.575 -7.301 -2.326 1.00 86.00 191 SER A C 1
ATOM 1546 O O . SER A 1 191 ? 10.449 -7.102 -3.169 1.00 86.00 191 SER A O 1
ATOM 1548 N N . ILE A 1 192 ? 8.281 -7.069 -2.586 1.00 92.38 192 ILE A N 1
ATOM 1549 C CA . ILE A 1 192 ? 7.773 -6.662 -3.909 1.00 92.38 192 ILE A CA 1
ATOM 1550 C C . ILE A 1 192 ? 8.335 -5.298 -4.332 1.00 92.38 192 ILE A C 1
ATOM 1552 O O . ILE A 1 192 ? 8.730 -5.117 -5.488 1.00 92.38 192 ILE A O 1
ATOM 1556 N N . LEU A 1 193 ? 8.413 -4.332 -3.414 1.00 92.12 193 LEU A N 1
ATOM 1557 C CA . LEU A 1 193 ? 9.034 -3.032 -3.679 1.00 92.12 193 LEU A CA 1
ATOM 1558 C C . LEU A 1 193 ? 10.520 -3.175 -4.005 1.00 92.12 193 LEU A C 1
ATOM 1560 O O . LEU A 1 193 ? 11.034 -2.457 -4.865 1.00 92.12 193 LEU A O 1
ATOM 1564 N N . ASN A 1 194 ? 11.218 -4.102 -3.353 1.00 89.06 194 ASN A N 1
ATOM 1565 C CA . ASN A 1 194 ? 12.622 -4.361 -3.631 1.00 89.06 194 ASN A CA 1
ATOM 1566 C C . ASN A 1 194 ? 12.802 -4.988 -5.025 1.00 89.06 194 ASN A C 1
ATOM 1568 O O . ASN A 1 194 ? 13.645 -4.532 -5.800 1.00 89.06 194 ASN A O 1
ATOM 1572 N N . THR A 1 195 ? 11.946 -5.946 -5.396 1.00 86.19 195 THR A N 1
ATOM 1573 C CA . THR A 1 195 ? 11.895 -6.518 -6.751 1.00 86.19 195 THR A CA 1
ATOM 1574 C C . THR A 1 195 ? 11.591 -5.449 -7.799 1.00 86.19 195 THR A C 1
ATOM 1576 O O . THR A 1 195 ? 12.293 -5.359 -8.804 1.00 86.19 195 THR A O 1
ATOM 1579 N N . THR A 1 196 ? 10.611 -4.580 -7.544 1.00 89.50 196 THR A N 1
ATOM 1580 C CA . THR A 1 196 ? 10.248 -3.474 -8.445 1.00 89.50 196 THR A CA 1
ATOM 1581 C C . THR A 1 196 ? 11.414 -2.504 -8.618 1.00 89.50 196 THR A C 1
ATOM 1583 O O . THR A 1 196 ? 11.737 -2.122 -9.739 1.00 89.50 196 THR A O 1
ATOM 1586 N N . ASN A 1 197 ? 12.114 -2.151 -7.537 1.00 87.44 197 ASN A N 1
ATOM 1587 C CA . ASN A 1 197 ? 13.318 -1.323 -7.614 1.00 87.44 197 ASN A CA 1
ATOM 1588 C C . ASN A 1 197 ? 14.450 -2.000 -8.396 1.00 87.44 197 ASN A C 1
ATOM 1590 O O . ASN A 1 197 ? 15.158 -1.318 -9.140 1.00 87.44 197 ASN A O 1
ATOM 1594 N N . SER A 1 198 ? 14.632 -3.316 -8.253 1.00 86.25 198 SER A N 1
ATOM 1595 C CA . SER A 1 198 ? 15.612 -4.068 -9.045 1.00 86.25 198 SER A CA 1
ATOM 1596 C C . SER A 1 198 ? 15.262 -4.029 -10.530 1.00 86.25 198 SER A C 1
ATOM 1598 O O . SER A 1 198 ? 16.106 -3.660 -11.342 1.00 86.25 198 SER A O 1
ATOM 1600 N N . LEU A 1 199 ? 13.998 -4.282 -10.879 1.00 87.81 199 LEU A N 1
ATOM 1601 C CA . LEU A 1 199 ? 13.508 -4.205 -12.256 1.00 87.81 199 LEU A CA 1
ATOM 1602 C C . LEU A 1 199 ? 13.647 -2.796 -12.838 1.00 87.81 199 LEU A C 1
ATOM 1604 O O . LEU A 1 199 ? 14.124 -2.634 -13.955 1.00 87.81 199 LEU A O 1
ATOM 1608 N N . VAL A 1 200 ? 13.306 -1.753 -12.080 1.00 88.81 200 VAL A N 1
ATOM 1609 C CA . VAL A 1 200 ? 13.491 -0.360 -12.511 1.00 88.81 200 VAL A CA 1
ATOM 1610 C C . VAL A 1 200 ? 14.971 -0.043 -12.727 1.00 88.81 200 VAL A C 1
ATOM 1612 O O . VAL A 1 200 ? 15.316 0.633 -13.696 1.00 88.81 200 VAL A O 1
ATOM 1615 N N . LYS A 1 201 ? 15.870 -0.540 -11.869 1.00 83.50 201 LYS A N 1
ATOM 1616 C CA . LYS A 1 201 ? 17.321 -0.392 -12.062 1.00 83.50 201 LYS A CA 1
ATOM 1617 C C . LYS A 1 201 ? 17.802 -1.128 -13.309 1.00 83.50 201 LYS A C 1
ATOM 1619 O O . LYS A 1 201 ? 18.602 -0.563 -14.053 1.00 83.50 201 LYS A O 1
ATOM 1624 N N . GLU A 1 202 ? 17.317 -2.341 -13.549 1.00 83.56 202 GLU A N 1
ATOM 1625 C CA . GLU A 1 202 ? 17.634 -3.133 -14.739 1.00 83.56 202 GLU A CA 1
ATOM 1626 C C . GLU A 1 202 ? 17.130 -2.455 -16.013 1.00 83.56 202 GLU A C 1
ATOM 1628 O O . GLU A 1 202 ? 17.914 -2.271 -16.940 1.00 83.56 202 GLU A O 1
ATOM 1633 N N . ILE A 1 203 ? 15.886 -1.970 -16.031 1.00 82.81 203 ILE A N 1
ATOM 1634 C CA . ILE A 1 203 ? 15.313 -1.205 -17.148 1.00 82.81 203 ILE A CA 1
ATOM 1635 C C . ILE A 1 203 ? 16.097 0.088 -17.377 1.00 82.81 203 ILE A C 1
ATOM 1637 O O . ILE A 1 203 ? 16.421 0.429 -18.512 1.00 82.81 203 ILE A O 1
ATOM 1641 N N . ASN A 1 204 ? 16.445 0.817 -16.317 1.00 79.06 204 ASN A N 1
ATOM 1642 C CA . ASN A 1 204 ? 17.223 2.048 -16.444 1.00 79.06 204 ASN A CA 1
ATOM 1643 C C . ASN A 1 204 ? 18.637 1.756 -16.983 1.00 79.06 204 ASN A C 1
ATOM 1645 O O . ASN A 1 204 ? 19.149 2.490 -17.827 1.00 79.06 204 ASN A O 1
ATOM 1649 N N . LYS A 1 205 ? 19.259 0.649 -16.559 1.00 78.06 205 LYS A N 1
ATOM 1650 C CA . LYS A 1 205 ? 20.548 0.188 -17.089 1.00 78.06 205 LYS A CA 1
ATOM 1651 C C . LYS A 1 205 ? 20.442 -0.230 -18.561 1.00 78.06 205 LYS A C 1
ATOM 1653 O O . LYS A 1 205 ? 21.262 0.226 -19.355 1.00 78.06 205 LYS A O 1
ATOM 1658 N N . ALA A 1 206 ? 19.431 -1.018 -18.926 1.00 70.50 206 ALA A N 1
ATOM 1659 C CA . ALA A 1 206 ? 19.174 -1.450 -20.300 1.00 70.50 206 ALA A CA 1
ATOM 1660 C C . ALA A 1 206 ? 18.911 -0.248 -21.222 1.00 70.50 206 ALA A C 1
ATOM 1662 O O . ALA A 1 206 ? 19.582 -0.084 -22.237 1.00 70.50 206 ALA A O 1
ATOM 1663 N N . SER A 1 207 ? 18.048 0.683 -20.803 1.00 76.62 207 SER A N 1
ATOM 1664 C CA . SER A 1 207 ? 17.749 1.899 -21.569 1.00 76.62 207 SER A CA 1
ATOM 1665 C C . SER A 1 207 ? 18.978 2.798 -21.752 1.00 76.62 207 SER A C 1
ATOM 1667 O O . SER A 1 207 ? 19.136 3.438 -22.793 1.00 76.62 207 SER A O 1
ATOM 1669 N N . LYS A 1 208 ? 19.893 2.855 -20.773 1.00 80.25 208 LYS A N 1
ATOM 1670 C CA . LYS A 1 208 ? 21.169 3.574 -20.935 1.00 80.25 208 LYS A CA 1
ATOM 1671 C C . LYS A 1 208 ? 22.073 2.918 -21.973 1.00 80.25 208 LYS A C 1
ATOM 1673 O O . LYS A 1 208 ? 22.686 3.635 -22.764 1.00 80.25 208 LYS A O 1
ATOM 1678 N N . GLU A 1 209 ? 22.165 1.593 -21.975 1.00 82.12 209 GLU A N 1
ATOM 1679 C CA . GLU A 1 209 ? 22.992 0.876 -22.945 1.00 82.12 209 GLU A CA 1
ATOM 1680 C C . GLU A 1 209 ? 22.438 1.023 -24.371 1.00 82.12 209 GLU A C 1
ATOM 1682 O O . GLU A 1 209 ? 23.185 1.348 -25.297 1.00 82.12 209 GLU A O 1
ATOM 1687 N N . GLU A 1 210 ? 21.116 0.923 -24.527 1.00 83.88 210 GLU A N 1
ATOM 1688 C CA . GLU A 1 210 ? 20.419 1.181 -25.791 1.00 83.88 210 GLU A CA 1
ATOM 1689 C C . GLU A 1 210 ? 20.677 2.605 -26.302 1.00 83.88 210 GLU A C 1
ATOM 1691 O O . GLU A 1 210 ? 21.022 2.805 -27.472 1.00 83.88 210 GLU A O 1
ATOM 1696 N N . ARG A 1 211 ? 20.600 3.611 -25.417 1.00 86.31 211 ARG A N 1
ATOM 1697 C CA . ARG A 1 211 ? 20.931 5.003 -25.765 1.00 86.31 211 ARG A CA 1
ATOM 1698 C C . ARG A 1 211 ? 22.373 5.130 -26.250 1.00 86.31 211 ARG A C 1
ATOM 1700 O O . ARG A 1 211 ? 22.615 5.811 -27.244 1.00 86.31 211 ARG A O 1
ATOM 1707 N N . ILE A 1 212 ? 23.328 4.469 -25.596 1.00 88.12 212 ILE A N 1
ATOM 1708 C CA . ILE A 1 212 ? 24.742 4.488 -26.002 1.00 88.12 212 ILE A CA 1
ATOM 1709 C C . ILE A 1 212 ? 24.942 3.845 -27.379 1.00 88.12 212 ILE A C 1
ATOM 1711 O O . ILE A 1 212 ? 25.698 4.394 -28.186 1.00 88.12 212 ILE A O 1
ATOM 1715 N N . MET A 1 213 ? 24.267 2.731 -27.683 1.00 89.56 213 MET A N 1
ATOM 1716 C CA . MET A 1 213 ? 24.341 2.117 -29.017 1.00 89.56 213 MET A CA 1
ATOM 1717 C C . MET A 1 213 ? 23.836 3.068 -30.106 1.00 89.56 213 MET A C 1
ATOM 1719 O O . MET A 1 213 ? 24.501 3.243 -31.129 1.00 89.56 213 MET A O 1
ATOM 1723 N N . ILE A 1 214 ? 22.714 3.748 -29.859 1.00 92.94 214 ILE A N 1
ATOM 1724 C CA . ILE A 1 214 ? 22.159 4.750 -30.777 1.00 92.94 214 ILE A CA 1
ATOM 1725 C C . ILE A 1 214 ? 23.115 5.930 -30.974 1.00 92.94 214 ILE A C 1
ATOM 1727 O O . ILE A 1 214 ? 23.381 6.316 -32.114 1.00 92.94 214 ILE A O 1
ATOM 1731 N N . TYR A 1 215 ? 23.698 6.470 -29.898 1.00 93.25 215 TYR A N 1
ATOM 1732 C CA . TYR A 1 215 ? 24.691 7.540 -30.016 1.00 93.25 215 TYR A CA 1
ATOM 1733 C C . TYR A 1 215 ? 25.906 7.097 -30.832 1.00 93.25 215 TYR A C 1
ATOM 1735 O O . TYR A 1 215 ? 26.348 7.837 -31.708 1.00 93.25 215 TYR A O 1
ATOM 1743 N N . ARG A 1 216 ? 26.424 5.884 -30.604 1.00 95.69 216 ARG A N 1
ATOM 1744 C CA . ARG A 1 216 ? 27.546 5.334 -31.381 1.00 95.69 216 ARG A CA 1
ATOM 1745 C C . ARG A 1 216 ? 27.222 5.226 -32.872 1.00 95.69 216 ARG A C 1
ATOM 1747 O O . ARG A 1 216 ? 28.063 5.597 -33.689 1.00 95.69 216 ARG A O 1
ATOM 1754 N N . ALA A 1 217 ? 26.015 4.787 -33.227 1.00 93.94 217 ALA A N 1
ATOM 1755 C CA . ALA A 1 217 ? 25.574 4.712 -34.619 1.00 93.94 217 ALA A CA 1
ATOM 1756 C C . ALA A 1 217 ? 25.478 6.102 -35.277 1.00 93.94 217 ALA A C 1
ATOM 1758 O O . ALA A 1 217 ? 25.972 6.297 -36.388 1.00 93.94 217 ALA A O 1
ATOM 1759 N N . ILE A 1 218 ? 24.911 7.088 -34.573 1.00 93.81 218 ILE A N 1
ATOM 1760 C CA . ILE A 1 218 ? 24.812 8.476 -35.053 1.00 93.81 218 ILE A CA 1
ATOM 1761 C C . ILE A 1 218 ? 26.198 9.099 -35.227 1.00 93.81 218 ILE A C 1
ATOM 1763 O O . ILE A 1 218 ? 26.465 9.713 -36.259 1.00 93.81 218 ILE A O 1
ATOM 1767 N N . TYR A 1 219 ? 27.098 8.914 -34.259 1.00 96.25 219 TYR A N 1
ATOM 1768 C CA . TYR A 1 219 ? 28.479 9.379 -34.374 1.00 96.25 219 TYR A CA 1
ATOM 1769 C C . TYR A 1 219 ? 29.172 8.754 -35.578 1.00 96.25 219 TYR A C 1
ATOM 1771 O O . TYR A 1 219 ? 29.776 9.478 -36.360 1.00 96.25 219 TYR A O 1
ATOM 1779 N N . PHE A 1 220 ? 29.035 7.442 -35.780 1.00 95.94 220 PHE A N 1
ATOM 1780 C CA . PHE A 1 220 ? 29.606 6.773 -36.944 1.00 95.94 220 PHE A CA 1
ATOM 1781 C C . PHE A 1 220 ? 29.065 7.355 -38.259 1.00 95.94 220 PHE A C 1
ATOM 1783 O O . PHE A 1 220 ? 29.844 7.680 -39.154 1.00 95.94 220 PHE A O 1
ATOM 1790 N N . PHE A 1 221 ? 27.751 7.574 -38.355 1.00 95.94 221 PHE A N 1
ATOM 1791 C CA . PHE A 1 221 ? 27.131 8.190 -39.527 1.00 95.94 221 PHE A CA 1
ATOM 1792 C C . PHE A 1 221 ? 27.649 9.611 -39.782 1.00 95.94 221 PHE A C 1
ATOM 1794 O O . PHE A 1 221 ? 28.043 9.930 -40.903 1.00 95.94 221 PHE A O 1
ATOM 1801 N N . ILE A 1 222 ? 27.698 10.458 -38.750 1.00 95.56 222 ILE A N 1
ATOM 1802 C CA . ILE A 1 222 ? 28.210 11.830 -38.859 1.00 95.56 222 ILE A CA 1
ATOM 1803 C C . ILE A 1 222 ? 29.686 11.815 -39.235 1.00 95.56 222 ILE A C 1
ATOM 1805 O O . ILE A 1 222 ? 30.085 12.585 -40.099 1.00 95.56 222 ILE A O 1
ATOM 1809 N N . THR A 1 223 ? 30.496 10.940 -38.644 1.00 95.25 223 THR A N 1
ATOM 1810 C CA . THR A 1 223 ? 31.908 10.793 -38.997 1.00 95.25 223 THR A CA 1
ATOM 1811 C C . THR A 1 223 ? 32.067 10.403 -40.462 1.00 95.25 223 THR A C 1
ATOM 1813 O O . THR A 1 223 ? 32.874 11.017 -41.149 1.00 95.25 223 THR A O 1
ATOM 1816 N N . VAL A 1 224 ? 31.280 9.453 -40.976 1.00 94.75 224 VAL A N 1
ATOM 1817 C CA . VAL A 1 224 ? 31.305 9.057 -42.396 1.00 94.75 224 VAL A CA 1
ATOM 1818 C C . VAL A 1 224 ? 30.836 10.197 -43.302 1.00 94.75 224 VAL A C 1
ATOM 1820 O O . VAL A 1 224 ? 31.469 10.486 -44.318 1.00 94.75 224 VAL A O 1
ATOM 1823 N N . CYS A 1 225 ? 29.764 10.889 -42.923 1.00 92.00 225 CYS A N 1
ATOM 1824 C CA . CYS A 1 225 ? 29.236 12.023 -43.671 1.00 92.00 225 CYS A CA 1
ATOM 1825 C C . CYS A 1 225 ? 30.250 13.177 -43.701 1.00 92.00 225 CYS A C 1
ATOM 1827 O O . CYS A 1 225 ? 30.596 13.680 -44.766 1.00 92.00 225 CYS A O 1
ATOM 1829 N N . CYS A 1 226 ? 30.824 13.525 -42.550 1.00 92.75 226 CYS A N 1
ATOM 1830 C CA . CYS A 1 226 ? 31.880 14.519 -42.405 1.00 92.75 226 CYS A CA 1
ATOM 1831 C C . CYS A 1 226 ? 33.149 14.101 -43.156 1.00 92.75 226 CYS A C 1
ATOM 1833 O O . CYS A 1 226 ? 33.750 14.931 -43.821 1.00 92.75 226 CYS A O 1
ATOM 1835 N N . TRP A 1 227 ? 33.522 12.819 -43.152 1.00 91.88 227 TRP A N 1
ATOM 1836 C CA . TRP A 1 227 ? 34.643 12.288 -43.933 1.00 91.88 227 TRP A CA 1
ATOM 1837 C C . TRP A 1 227 ? 34.429 12.465 -45.440 1.00 91.88 227 TRP A C 1
ATOM 1839 O O . TRP A 1 227 ? 35.324 12.911 -46.161 1.00 91.88 227 TRP A O 1
ATOM 1849 N N . ILE A 1 228 ? 33.224 12.168 -45.923 1.00 90.19 228 ILE A N 1
ATOM 1850 C CA . ILE A 1 228 ? 32.829 12.369 -47.320 1.00 90.19 228 ILE A CA 1
ATOM 1851 C C . ILE A 1 228 ? 32.808 13.855 -47.680 1.00 90.19 228 ILE A C 1
ATOM 1853 O O . ILE A 1 228 ? 33.360 14.240 -48.713 1.00 90.19 228 ILE A O 1
ATOM 1857 N N . LEU A 1 229 ? 32.226 14.701 -46.828 1.00 87.00 229 LEU A N 1
ATOM 1858 C CA . LEU A 1 229 ? 32.210 16.151 -47.008 1.00 87.00 229 LEU A CA 1
ATOM 1859 C C . LEU A 1 229 ? 33.631 16.720 -46.996 1.00 87.00 229 LEU A C 1
ATOM 1861 O O . LEU A 1 229 ? 33.979 17.511 -47.870 1.00 87.00 229 LEU A O 1
ATOM 1865 N N . TRP A 1 230 ? 34.477 16.276 -46.072 1.00 83.81 230 TRP A N 1
ATOM 1866 C CA . TRP A 1 230 ? 35.878 16.670 -45.978 1.00 83.81 230 TRP A CA 1
ATOM 1867 C C . TRP A 1 230 ? 36.637 16.315 -47.256 1.00 83.81 230 TRP A C 1
ATOM 1869 O O . TRP A 1 230 ? 37.366 17.133 -47.821 1.00 83.81 230 TRP A O 1
ATOM 1879 N N . ARG A 1 231 ? 36.433 15.091 -47.752 1.00 83.00 231 ARG A N 1
ATOM 1880 C CA . ARG A 1 231 ? 37.128 14.594 -48.939 1.00 83.00 231 ARG A CA 1
ATOM 1881 C C . ARG A 1 231 ? 36.628 15.228 -50.230 1.00 83.00 231 ARG A C 1
ATOM 1883 O O . ARG A 1 231 ? 37.424 15.421 -51.147 1.00 83.00 231 ARG A O 1
ATOM 1890 N N . ARG A 1 232 ? 35.333 15.528 -50.324 1.00 80.00 232 ARG A N 1
ATOM 1891 C CA . ARG A 1 232 ? 34.715 15.970 -51.577 1.00 80.00 232 ARG A CA 1
ATOM 1892 C C . ARG A 1 232 ? 34.463 17.463 -51.621 1.00 80.00 232 ARG A C 1
ATOM 1894 O O . ARG A 1 232 ? 34.873 18.110 -52.580 1.00 80.00 232 ARG A O 1
ATOM 1901 N N . ILE A 1 233 ? 33.770 17.996 -50.619 1.00 73.50 233 ILE A N 1
ATOM 1902 C CA . ILE A 1 233 ? 33.359 19.391 -50.636 1.00 73.50 233 ILE A CA 1
ATOM 1903 C C . ILE A 1 233 ? 34.479 20.255 -50.072 1.00 73.50 233 ILE A C 1
ATOM 1905 O O . ILE A 1 233 ? 34.995 21.044 -50.838 1.00 73.50 233 ILE A O 1
ATOM 1909 N N . PHE A 1 234 ? 34.981 20.042 -48.852 1.00 69.94 234 PHE A N 1
ATOM 1910 C CA . PHE A 1 234 ? 35.734 21.036 -48.066 1.00 69.94 234 PHE A CA 1
ATOM 1911 C C . PHE A 1 234 ? 36.877 21.780 -48.777 1.00 69.94 234 PHE A C 1
ATOM 1913 O O . PHE A 1 234 ? 37.018 22.972 -48.534 1.00 69.94 234 PHE A O 1
ATOM 1920 N N . LYS A 1 235 ? 37.653 21.186 -49.696 1.00 70.69 235 LYS A N 1
ATOM 1921 C CA . LYS A 1 235 ? 38.791 21.906 -50.310 1.00 70.69 235 LYS A CA 1
ATOM 1922 C C . LYS A 1 235 ? 38.409 23.169 -51.099 1.00 70.69 235 LYS A C 1
ATOM 1924 O O . LYS A 1 235 ? 39.188 24.112 -51.114 1.00 70.69 235 LYS A O 1
ATOM 1929 N N . ARG A 1 236 ? 37.240 23.222 -51.745 1.00 73.56 236 ARG A N 1
ATOM 1930 C CA . ARG A 1 236 ? 36.790 24.391 -52.537 1.00 73.56 236 ARG A CA 1
ATOM 1931 C C . ARG A 1 236 ? 35.889 25.393 -51.778 1.00 73.56 236 ARG A C 1
ATOM 1933 O O . ARG A 1 236 ? 36.162 26.586 -51.865 1.00 73.56 236 ARG A O 1
ATOM 1940 N N . PRO A 1 237 ? 34.863 24.977 -51.010 1.00 77.56 237 PRO A N 1
ATOM 1941 C CA . PRO A 1 237 ? 34.020 25.840 -50.216 1.00 77.56 237 PRO A CA 1
ATOM 1942 C C . PRO A 1 237 ? 34.725 26.322 -48.954 1.00 77.56 237 PRO A C 1
ATOM 1944 O O . PRO A 1 237 ? 34.384 27.411 -48.549 1.00 77.56 237 PRO A O 1
ATOM 1947 N N . ILE A 1 238 ? 35.708 25.631 -48.342 1.00 79.94 238 ILE A N 1
ATOM 1948 C CA . ILE A 1 238 ? 36.480 26.274 -47.259 1.00 79.94 238 ILE A CA 1
ATOM 1949 C C . ILE A 1 238 ? 37.261 27.445 -47.811 1.00 79.94 238 ILE A C 1
ATOM 1951 O O . ILE A 1 238 ? 37.225 28.498 -47.202 1.00 79.94 238 ILE A O 1
ATOM 1955 N N . LEU A 1 239 ? 37.923 27.302 -48.959 1.00 74.69 239 LEU A N 1
ATOM 1956 C CA . LEU A 1 239 ? 38.614 28.426 -49.590 1.00 74.69 239 LEU A CA 1
ATOM 1957 C C . LEU A 1 239 ? 37.632 29.550 -49.962 1.00 74.69 239 LEU A C 1
ATOM 1959 O O . LEU A 1 239 ? 37.934 30.710 -49.701 1.00 74.69 239 LEU A O 1
ATOM 1963 N N . LEU A 1 240 ? 36.433 29.228 -50.466 1.00 77.81 240 LEU A N 1
ATOM 1964 C CA . LEU A 1 240 ? 35.388 30.231 -50.717 1.00 77.81 240 LEU A CA 1
ATOM 1965 C C . LEU A 1 240 ? 34.786 30.835 -49.445 1.00 77.81 240 LEU A C 1
ATOM 1967 O O . LEU A 1 240 ? 34.520 32.023 -49.446 1.00 77.81 240 LEU A O 1
ATOM 1971 N N . ILE A 1 241 ? 34.574 30.074 -48.372 1.00 82.31 241 ILE A N 1
ATOM 1972 C CA . ILE A 1 241 ? 34.014 30.541 -47.096 1.00 82.31 241 ILE A CA 1
ATOM 1973 C C . ILE A 1 241 ? 35.063 31.351 -46.344 1.00 82.31 241 ILE A C 1
ATOM 1975 O O . ILE A 1 241 ? 34.725 32.402 -45.824 1.00 82.31 241 ILE A O 1
ATOM 1979 N N . ILE A 1 242 ? 36.335 30.939 -46.333 1.00 81.81 242 ILE A N 1
ATOM 1980 C CA . ILE A 1 242 ? 37.435 31.760 -45.817 1.00 81.81 242 ILE A CA 1
ATOM 1981 C C . ILE A 1 242 ? 37.523 33.051 -46.631 1.00 81.81 242 ILE A C 1
ATOM 1983 O O . ILE A 1 242 ? 37.650 34.114 -46.047 1.00 81.81 242 ILE A O 1
ATOM 1987 N N . TRP A 1 243 ? 37.383 33.007 -47.957 1.00 78.56 243 TRP A N 1
ATOM 1988 C CA . TRP A 1 243 ? 37.389 34.215 -48.783 1.00 78.56 243 TRP A CA 1
ATOM 1989 C C . TRP A 1 243 ? 36.156 35.102 -48.527 1.00 78.56 243 TRP A C 1
ATOM 1991 O O . TRP A 1 243 ? 36.294 36.311 -48.357 1.00 78.56 243 TRP A O 1
ATOM 2001 N N . LEU A 1 244 ? 34.965 34.507 -48.416 1.00 80.69 244 LEU A N 1
ATOM 2002 C CA . LEU A 1 244 ? 33.687 35.183 -48.176 1.00 80.69 244 LEU A CA 1
ATOM 2003 C C . LEU A 1 244 ? 33.574 35.723 -46.751 1.00 80.69 244 LEU A C 1
ATOM 2005 O O . LEU A 1 244 ? 32.911 36.729 -46.559 1.00 80.69 244 LEU A O 1
ATOM 2009 N N . ILE A 1 245 ? 34.204 35.088 -45.759 1.00 80.62 245 ILE A N 1
ATOM 2010 C CA . ILE A 1 245 ? 34.273 35.596 -44.388 1.00 80.62 245 ILE A CA 1
ATOM 2011 C C . ILE A 1 245 ? 35.377 36.650 -44.282 1.00 80.62 245 ILE A C 1
ATOM 2013 O O . ILE A 1 245 ? 35.164 37.685 -43.670 1.00 80.62 245 ILE A O 1
ATOM 2017 N N . PHE A 1 246 ? 36.531 36.460 -44.930 1.00 78.38 246 PHE A N 1
ATOM 2018 C CA . PHE A 1 246 ? 37.668 37.379 -44.833 1.00 78.38 246 PHE A CA 1
ATOM 2019 C C . PHE A 1 246 ? 37.458 38.666 -45.640 1.00 78.38 246 PHE A C 1
ATOM 2021 O O . PHE A 1 246 ? 37.965 39.711 -45.250 1.00 78.38 246 PHE A O 1
ATOM 2028 N N . SER A 1 247 ? 36.684 38.636 -46.728 1.00 71.81 247 SER A N 1
ATOM 2029 C CA . SER A 1 247 ? 36.341 39.821 -47.530 1.00 71.81 247 SER A CA 1
ATOM 2030 C C . SER A 1 247 ? 35.562 40.900 -46.741 1.00 71.81 247 SER A C 1
ATOM 2032 O O . SER A 1 247 ? 36.060 42.026 -46.637 1.00 71.81 247 SER A O 1
ATOM 2034 N N . PRO A 1 248 ? 34.413 40.603 -46.094 1.00 71.56 248 PRO A N 1
ATOM 2035 C CA . PRO A 1 248 ? 33.727 41.559 -45.234 1.00 71.56 248 PRO A CA 1
ATOM 2036 C C . PRO A 1 248 ? 34.519 41.805 -43.950 1.00 71.56 248 PRO A C 1
ATOM 2038 O O . PRO A 1 248 ? 34.573 42.937 -43.485 1.00 71.56 248 PRO A O 1
ATOM 2041 N N . LEU A 1 249 ? 35.203 40.801 -43.394 1.00 72.12 249 LEU A N 1
ATOM 2042 C CA . LEU A 1 249 ? 35.963 40.971 -42.156 1.00 72.12 249 LEU A CA 1
ATOM 2043 C C . LEU A 1 249 ? 37.177 41.902 -42.341 1.00 72.12 249 LEU A C 1
ATOM 2045 O O . LEU A 1 249 ? 37.463 42.700 -41.458 1.00 72.12 249 LEU A O 1
ATOM 2049 N N . LYS A 1 250 ? 37.833 41.914 -43.510 1.00 65.44 250 LYS A N 1
ATOM 2050 C CA . LYS A 1 250 ? 38.886 42.888 -43.865 1.00 65.44 250 LYS A CA 1
ATOM 2051 C C . LYS A 1 250 ? 38.338 44.313 -43.996 1.00 65.44 250 LYS A C 1
ATOM 2053 O O . LYS A 1 250 ? 39.062 45.268 -43.719 1.00 65.44 250 LYS A O 1
ATOM 2058 N N . LEU A 1 251 ? 37.073 44.466 -44.389 1.00 66.25 251 LEU A N 1
ATOM 2059 C CA . LEU A 1 251 ? 36.372 45.753 -44.419 1.00 66.25 251 LEU A CA 1
ATOM 2060 C C . LEU A 1 251 ? 35.970 46.211 -43.005 1.00 66.25 251 LEU A C 1
ATOM 2062 O O . LEU A 1 251 ? 36.148 47.382 -42.675 1.00 66.25 251 LEU A O 1
ATOM 2066 N N . PHE A 1 252 ? 35.513 45.290 -42.153 1.00 65.19 252 PHE A N 1
ATOM 2067 C CA . PHE A 1 252 ? 35.187 45.559 -40.748 1.00 65.19 252 PHE A CA 1
ATOM 2068 C C . PHE A 1 252 ? 36.435 45.863 -39.899 1.00 65.19 252 PHE A C 1
ATOM 2070 O O . PHE A 1 252 ? 36.434 46.845 -39.166 1.00 65.19 252 PHE A O 1
ATOM 2077 N N . PHE A 1 253 ? 37.542 45.130 -40.065 1.00 62.72 253 PHE A N 1
ATOM 2078 C CA . PHE A 1 253 ? 38.819 45.430 -39.394 1.00 62.72 253 PHE A CA 1
ATOM 2079 C C . PH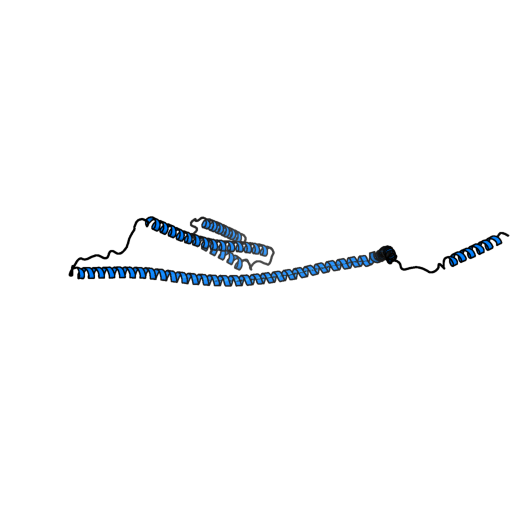E A 1 253 ? 39.503 46.710 -39.907 1.00 62.72 253 PHE A C 1
ATOM 2081 O O . PHE A 1 253 ? 40.347 47.267 -39.212 1.00 62.72 253 PHE A O 1
ATOM 2088 N N . ARG A 1 254 ? 39.145 47.217 -41.098 1.00 60.75 254 ARG A N 1
ATOM 2089 C CA . ARG A 1 254 ? 39.613 48.529 -41.594 1.00 60.75 254 ARG A CA 1
ATOM 2090 C C . ARG A 1 254 ? 38.832 49.693 -40.969 1.00 60.75 254 ARG A C 1
ATOM 2092 O O . ARG A 1 254 ? 39.317 50.820 -40.975 1.00 60.75 254 ARG A O 1
ATOM 2099 N N . LYS A 1 255 ? 37.637 49.447 -40.427 1.00 59.59 255 LYS A N 1
ATOM 2100 C CA . LYS A 1 255 ? 36.730 50.479 -39.910 1.00 59.59 255 LYS A CA 1
ATOM 2101 C C . LYS A 1 255 ? 36.525 50.306 -38.405 1.00 59.59 255 LYS A C 1
ATOM 2103 O O . LYS A 1 255 ? 35.418 50.100 -37.927 1.00 59.59 255 LYS A O 1
ATOM 2108 N N . GLY A 1 256 ? 37.629 50.396 -37.673 1.00 54.75 256 GLY A N 1
ATOM 2109 C CA . GLY A 1 256 ? 37.651 50.353 -36.218 1.00 54.75 256 GLY A CA 1
ATOM 2110 C C . GLY A 1 256 ? 38.972 50.879 -35.675 1.00 54.75 256 GLY A C 1
ATOM 2111 O O . GLY A 1 256 ? 39.829 50.083 -35.319 1.00 54.75 256 GLY A O 1
ATOM 2112 N N . ASN A 1 257 ? 39.152 52.206 -35.696 1.00 50.59 257 ASN A N 1
ATOM 2113 C CA . ASN A 1 257 ? 39.613 52.996 -34.543 1.00 50.59 257 ASN A CA 1
ATOM 2114 C C . ASN A 1 257 ? 39.606 54.513 -34.864 1.00 50.59 257 ASN A C 1
ATOM 2116 O O . ASN A 1 257 ? 40.107 54.912 -35.917 1.00 50.59 257 ASN A O 1
ATOM 2120 N N . PRO A 1 258 ? 39.031 55.363 -33.987 1.00 56.41 258 PRO A N 1
ATOM 2121 C CA . PRO A 1 258 ? 38.942 56.811 -34.173 1.00 56.41 258 PRO A CA 1
ATOM 2122 C C . PRO A 1 258 ? 40.202 57.581 -33.715 1.00 56.41 258 PRO A C 1
ATOM 2124 O O . PRO A 1 258 ? 40.767 57.315 -32.661 1.00 56.41 258 PRO A O 1
ATOM 2127 N N . THR A 1 259 ? 40.585 58.555 -34.549 1.00 54.91 259 THR A N 1
ATOM 2128 C CA . THR A 1 259 ? 41.241 59.862 -34.302 1.00 54.91 259 THR A CA 1
ATOM 2129 C C . THR A 1 259 ? 42.265 60.042 -33.165 1.00 54.91 259 THR A C 1
ATOM 2131 O O . THR A 1 259 ? 41.901 60.051 -31.990 1.00 54.91 259 THR A O 1
ATOM 2134 N N . LYS A 1 260 ? 43.492 60.460 -33.528 1.00 41.53 260 LYS A N 1
ATOM 2135 C CA . LYS A 1 260 ? 44.308 61.397 -32.727 1.00 41.53 260 LYS A CA 1
ATOM 2136 C C . LYS A 1 260 ? 45.265 62.223 -33.625 1.00 41.53 260 LYS A C 1
ATOM 2138 O O . LYS A 1 260 ? 46.190 61.654 -34.181 1.00 41.53 260 LYS A O 1
ATOM 2143 N N . VAL A 1 261 ? 44.954 63.526 -33.742 1.00 43.22 261 VAL A N 1
ATOM 2144 C CA . VAL A 1 261 ? 45.751 64.742 -34.091 1.00 43.22 261 VAL A CA 1
ATOM 2145 C C . VAL A 1 261 ? 46.857 64.735 -35.178 1.00 43.22 261 VAL A C 1
ATOM 2147 O O . VAL A 1 261 ? 47.756 63.904 -35.185 1.00 43.22 261 VAL A O 1
ATOM 2150 N N . GLU A 1 262 ? 46.790 65.771 -36.034 1.00 40.88 262 GLU A N 1
ATOM 2151 C CA . GLU A 1 262 ? 47.773 66.298 -37.017 1.00 40.88 262 GLU A CA 1
ATOM 2152 C C . GLU A 1 262 ? 49.113 66.760 -36.373 1.00 40.88 262 GLU A C 1
ATOM 2154 O O . GLU A 1 262 ? 49.184 66.764 -35.142 1.00 40.88 262 GLU A O 1
ATOM 2159 N N . PRO A 1 263 ? 50.143 67.280 -37.099 1.00 60.97 263 PRO A N 1
ATOM 2160 C CA . PRO A 1 263 ? 50.408 67.363 -38.551 1.00 60.97 263 PRO A CA 1
ATOM 2161 C C . PRO A 1 263 ? 51.798 66.792 -38.943 1.00 60.97 263 PRO A C 1
ATOM 2163 O O . PRO A 1 263 ? 52.694 66.736 -38.110 1.00 60.97 263 PRO A O 1
ATOM 2166 N N . THR A 1 264 ? 52.034 66.425 -40.211 1.00 35.84 264 THR A N 1
ATOM 2167 C CA . THR A 1 264 ? 53.323 66.650 -40.923 1.00 35.84 264 THR A CA 1
ATOM 2168 C C . THR A 1 264 ? 53.277 66.119 -42.362 1.00 35.84 264 THR A C 1
ATOM 2170 O O . THR A 1 264 ? 53.277 64.923 -42.622 1.00 35.84 264 THR A O 1
ATOM 2173 N N . VAL A 1 265 ? 53.235 67.077 -43.290 1.00 44.09 265 VAL A N 1
ATOM 2174 C CA . VAL A 1 265 ? 53.831 67.082 -44.637 1.00 44.09 265 VAL A CA 1
ATOM 2175 C C . VAL A 1 265 ? 53.790 65.793 -45.473 1.00 44.09 265 VAL A C 1
ATOM 2177 O O . VAL A 1 265 ? 54.698 64.970 -45.498 1.00 44.09 265 VAL A O 1
ATOM 2180 N N . SER A 1 266 ? 52.749 65.737 -46.300 1.00 53.88 266 SER A N 1
ATOM 2181 C CA . SER A 1 266 ? 52.829 65.510 -47.749 1.00 53.88 266 SER A CA 1
ATOM 2182 C C . SER A 1 266 ? 54.242 65.464 -48.358 1.00 53.88 266 SER A C 1
ATOM 2184 O O . SER A 1 266 ? 54.748 66.478 -48.834 1.00 53.88 266 SER A O 1
ATOM 2186 N N . VAL A 1 267 ? 54.837 64.277 -48.458 1.00 51.97 267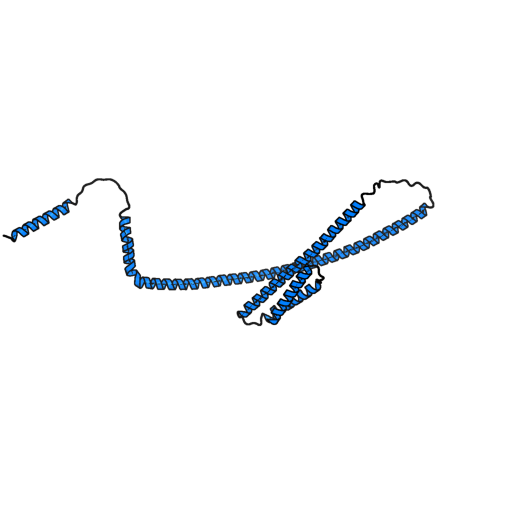 VAL A N 1
ATOM 2187 C CA . VAL A 1 267 ? 55.868 63.993 -49.464 1.00 51.97 267 VAL A CA 1
ATOM 2188 C C . VAL A 1 267 ? 55.673 62.559 -49.933 1.00 51.97 267 VAL A C 1
ATOM 2190 O O . VAL A 1 267 ? 55.974 61.622 -49.206 1.00 51.97 267 VAL A O 1
ATOM 2193 N N . THR A 1 268 ? 55.099 62.387 -51.123 1.00 54.34 268 THR A N 1
ATOM 2194 C CA . THR A 1 268 ? 55.317 61.223 -52.017 1.00 54.34 268 THR A CA 1
ATOM 2195 C C . THR A 1 268 ? 54.541 61.346 -53.331 1.00 54.34 268 THR A C 1
ATOM 2197 O O . THR A 1 268 ? 54.891 60.670 -54.294 1.00 54.34 268 THR A O 1
ATOM 2200 N N . SER A 1 269 ? 53.584 62.274 -53.461 1.00 52.59 269 SER A N 1
ATOM 2201 C CA . SER A 1 269 ? 52.977 62.584 -54.768 1.00 52.59 269 SER A CA 1
ATOM 2202 C C . SER A 1 269 ? 53.938 63.291 -55.739 1.00 52.59 269 SER A C 1
ATOM 2204 O O . SER A 1 269 ? 53.746 63.201 -56.949 1.00 52.59 269 SER A O 1
ATOM 2206 N N . SER A 1 270 ? 55.012 63.925 -55.251 1.00 53.44 270 SER A N 1
ATOM 2207 C CA . SER A 1 270 ? 56.014 64.587 -56.101 1.00 53.44 270 SER A CA 1
ATOM 2208 C C . SER A 1 270 ? 57.007 63.626 -56.766 1.00 53.44 270 SER A C 1
ATOM 2210 O O . SER A 1 270 ? 57.570 63.975 -57.800 1.00 53.44 270 SER A O 1
ATOM 2212 N N . LEU A 1 271 ? 57.200 62.403 -56.251 1.00 53.06 271 LEU A N 1
ATOM 2213 C CA . LEU A 1 271 ? 58.132 61.437 -56.858 1.00 53.06 271 LEU A CA 1
ATOM 2214 C C . LEU A 1 271 ? 57.509 60.698 -58.050 1.00 53.06 271 LEU A C 1
ATOM 2216 O O . LEU A 1 271 ? 58.180 60.462 -59.050 1.00 53.06 271 LEU A O 1
ATOM 2220 N N . ILE A 1 272 ? 56.209 60.403 -57.987 1.00 54.59 272 ILE A N 1
ATOM 2221 C CA . ILE A 1 272 ? 55.499 59.696 -59.064 1.00 54.59 272 ILE A CA 1
ATOM 2222 C C . ILE A 1 272 ? 55.141 60.664 -60.207 1.00 54.59 272 ILE A C 1
ATOM 2224 O O . ILE A 1 272 ? 55.246 60.301 -61.379 1.00 54.59 272 ILE A O 1
ATOM 2228 N N . ALA A 1 273 ? 54.812 61.924 -59.892 1.00 56.19 273 ALA A N 1
ATOM 2229 C CA . ALA A 1 273 ? 54.595 62.957 -60.908 1.00 56.19 273 ALA A CA 1
ATOM 2230 C C . ALA A 1 273 ? 55.889 63.308 -61.668 1.00 56.19 273 ALA A C 1
ATOM 2232 O O . ALA A 1 273 ? 55.860 63.440 -62.891 1.00 56.19 273 ALA A O 1
ATOM 2233 N N . THR A 1 274 ? 57.034 63.373 -60.974 1.00 55.72 274 THR A N 1
ATOM 2234 C CA . THR A 1 274 ? 58.338 63.631 -61.615 1.00 55.72 274 THR A CA 1
ATOM 2235 C C . THR A 1 274 ? 58.782 62.449 -62.480 1.00 55.72 274 THR A C 1
ATOM 2237 O O . THR A 1 274 ? 59.249 62.654 -63.596 1.00 55.72 274 THR A O 1
ATOM 2240 N N . ALA A 1 275 ? 58.560 61.206 -62.035 1.00 54.91 275 ALA A N 1
ATOM 2241 C CA . ALA A 1 275 ? 58.858 60.029 -62.854 1.00 54.91 275 ALA A CA 1
ATOM 2242 C C . ALA A 1 275 ? 57.992 59.964 -64.126 1.00 54.91 275 ALA A C 1
ATOM 2244 O O . ALA A 1 275 ? 58.480 59.570 -65.181 1.00 54.91 275 ALA A O 1
ATOM 2245 N N . THR A 1 276 ? 56.734 60.410 -64.058 1.00 57.00 276 THR A N 1
ATOM 2246 C CA . THR A 1 276 ? 55.833 60.400 -65.223 1.00 57.00 276 THR A CA 1
ATOM 2247 C C . THR A 1 276 ? 56.191 61.498 -66.233 1.00 57.00 276 THR A C 1
ATOM 2249 O O . THR A 1 276 ? 56.164 61.245 -67.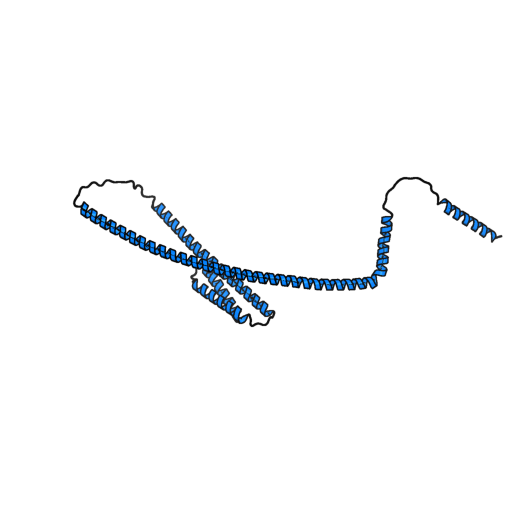433 1.00 57.00 276 THR A O 1
ATOM 2252 N N . GLN A 1 277 ? 56.619 62.688 -65.787 1.00 58.41 277 GLN A N 1
ATOM 2253 C CA . GLN A 1 277 ? 57.060 63.752 -66.706 1.00 58.41 277 GLN A CA 1
ATOM 2254 C C . GLN A 1 277 ? 58.398 63.445 -67.398 1.00 58.41 277 GLN A C 1
ATOM 2256 O O . GLN A 1 277 ? 58.567 63.777 -68.569 1.00 58.41 277 GLN A O 1
ATOM 2261 N N . VAL A 1 278 ? 59.338 62.773 -66.722 1.00 59.91 278 VAL A N 1
ATOM 2262 C CA . VAL A 1 278 ? 60.623 62.381 -67.337 1.00 59.91 278 VAL A CA 1
ATOM 2263 C C . VAL A 1 278 ? 60.426 61.287 -68.397 1.00 59.91 278 VAL A C 1
ATOM 2265 O O . VAL A 1 278 ? 61.086 61.309 -69.436 1.00 59.91 278 VAL A O 1
ATOM 2268 N N . ILE A 1 279 ? 59.477 60.368 -68.193 1.00 59.94 279 ILE A N 1
ATOM 2269 C CA . ILE A 1 279 ? 59.153 59.330 -69.184 1.00 59.94 279 ILE A CA 1
ATOM 2270 C C . ILE A 1 279 ? 58.421 59.935 -70.394 1.00 59.94 279 ILE A C 1
ATOM 2272 O O . ILE A 1 279 ? 58.739 59.582 -71.524 1.00 59.94 279 ILE A O 1
ATOM 2276 N N . GLN A 1 280 ? 57.515 60.898 -70.195 1.00 59.34 280 GLN A N 1
ATOM 2277 C CA . GLN A 1 280 ? 56.820 61.546 -71.314 1.00 59.34 280 GLN A CA 1
ATOM 2278 C C . GLN A 1 280 ? 57.786 62.343 -72.213 1.00 59.34 280 GLN A C 1
ATOM 2280 O O . GLN A 1 280 ? 57.767 62.187 -73.431 1.00 59.34 280 GLN A O 1
ATOM 2285 N N . ASN A 1 281 ? 58.706 63.111 -71.616 1.00 60.19 281 ASN A N 1
ATOM 2286 C CA . ASN A 1 281 ? 59.657 63.934 -72.372 1.00 60.19 281 ASN A CA 1
ATOM 2287 C C . ASN A 1 281 ? 60.703 63.104 -73.141 1.00 60.19 281 ASN A C 1
ATOM 2289 O O . ASN A 1 281 ? 61.161 63.528 -74.196 1.00 60.19 281 ASN A O 1
ATOM 2293 N N . THR A 1 282 ? 61.070 61.919 -72.639 1.00 62.66 282 THR A N 1
ATOM 2294 C CA . THR A 1 282 ? 62.011 61.013 -73.329 1.00 62.66 282 THR A CA 1
ATOM 2295 C C . THR A 1 282 ? 61.362 60.241 -74.478 1.00 62.66 282 THR A C 1
ATOM 2297 O O . THR A 1 282 ? 62.041 59.921 -75.452 1.00 62.66 282 THR A O 1
ATOM 2300 N N . VAL A 1 283 ? 60.052 59.981 -74.410 1.00 62.94 283 VAL A N 1
ATOM 2301 C CA . VAL A 1 283 ? 59.292 59.381 -75.517 1.00 62.94 283 VAL A CA 1
ATOM 2302 C C . VAL A 1 283 ? 59.055 60.399 -76.637 1.00 62.94 283 VAL A C 1
ATOM 2304 O O . VAL A 1 283 ? 59.271 60.066 -77.800 1.00 62.94 283 VAL A O 1
ATOM 2307 N N . ASP A 1 284 ? 58.717 61.650 -76.315 1.00 58.53 284 ASP A N 1
ATOM 2308 C CA . ASP A 1 284 ? 58.516 62.696 -77.332 1.00 58.53 284 ASP A CA 1
ATOM 2309 C C . ASP A 1 284 ? 59.826 63.079 -78.057 1.00 58.53 284 ASP A C 1
ATOM 2311 O O . ASP A 1 284 ? 59.816 63.398 -79.248 1.00 58.53 284 ASP A O 1
ATOM 2315 N N . GLU A 1 285 ? 60.979 62.989 -77.381 1.00 60.16 285 GLU A N 1
ATOM 2316 C CA . GLU A 1 285 ? 62.294 63.213 -77.999 1.00 60.16 285 GLU A CA 1
ATOM 2317 C C . GLU A 1 285 ? 62.751 62.037 -78.889 1.00 60.16 285 GLU A C 1
ATOM 2319 O O . GLU A 1 285 ? 63.482 62.247 -79.860 1.00 60.16 285 GLU A O 1
ATOM 2324 N N . ALA A 1 286 ? 62.288 60.811 -78.610 1.00 57.91 286 ALA A N 1
ATOM 2325 C CA . ALA A 1 286 ? 62.533 59.640 -79.454 1.00 57.91 286 ALA A CA 1
ATOM 2326 C C . ALA A 1 286 ? 61.637 59.627 -80.705 1.00 57.91 286 ALA A C 1
ATOM 2328 O O . ALA A 1 286 ? 62.122 59.342 -81.795 1.00 57.91 286 ALA A O 1
ATOM 2329 N N . VAL A 1 287 ? 60.364 60.021 -80.583 1.00 58.72 287 VAL A N 1
ATOM 2330 C CA . VAL A 1 287 ? 59.422 60.079 -81.719 1.00 58.72 287 VAL A CA 1
ATOM 2331 C C . VAL A 1 287 ? 59.806 61.171 -82.725 1.00 58.72 287 VAL A C 1
ATOM 2333 O O . VAL A 1 287 ? 59.644 60.989 -83.926 1.00 58.72 287 VAL A O 1
ATOM 2336 N N . LYS A 1 288 ? 60.400 62.283 -82.272 1.00 57.00 288 LYS A N 1
ATOM 2337 C CA . LYS A 1 288 ? 60.823 63.378 -83.163 1.00 57.00 288 LYS A CA 1
ATOM 2338 C C . LYS A 1 288 ? 62.108 63.090 -83.960 1.00 57.00 288 LYS A C 1
ATOM 2340 O O . LYS A 1 288 ? 62.399 63.819 -84.905 1.00 57.00 288 LYS A O 1
ATOM 2345 N N . LYS A 1 289 ? 62.887 62.065 -83.592 1.00 57.09 289 LYS A N 1
ATOM 2346 C CA . LYS A 1 289 ? 64.125 61.676 -84.297 1.00 57.09 289 LYS A CA 1
ATOM 2347 C C . LYS A 1 289 ? 63.924 60.636 -85.402 1.00 57.09 289 LYS A C 1
ATOM 2349 O O . LYS A 1 289 ? 64.824 60.495 -86.217 1.00 57.09 289 LYS A O 1
ATOM 2354 N N . ASP A 1 290 ? 62.772 59.968 -85.453 1.00 54.03 290 ASP A N 1
ATOM 2355 C CA . ASP A 1 290 ? 62.440 59.007 -86.519 1.00 54.03 290 ASP A CA 1
ATOM 2356 C C . ASP A 1 290 ? 61.656 59.641 -87.694 1.00 54.03 290 ASP A C 1
ATOM 2358 O O . ASP A 1 290 ? 61.414 58.976 -88.699 1.00 54.03 290 ASP A O 1
ATOM 2362 N N . GLU A 1 291 ? 61.290 60.929 -87.610 1.00 56.31 291 GLU A N 1
ATOM 2363 C CA . GLU A 1 291 ? 60.611 61.686 -88.685 1.00 56.31 291 GLU A CA 1
ATOM 2364 C C . GLU A 1 291 ? 61.491 62.764 -89.366 1.00 56.31 291 GLU A C 1
ATOM 2366 O O . GLU A 1 291 ? 60.967 63.624 -90.079 1.00 56.31 291 GLU A O 1
ATOM 2371 N N . LEU A 1 292 ? 62.820 62.735 -89.190 1.00 48.31 292 LEU A N 1
ATOM 2372 C CA . LEU A 1 292 ? 63.762 63.661 -89.849 1.00 48.31 292 LEU A CA 1
ATOM 2373 C C . LEU A 1 292 ? 64.951 62.945 -90.496 1.00 48.31 292 LEU A C 1
ATOM 2375 O O . LEU A 1 292 ? 65.673 62.227 -89.772 1.00 48.31 292 LEU A O 1
#

Sequence (292 aa):
MEIILDQLNKDLFDTFVLIGKFKYGDNATPLKIGNLFEKIESDISELQFIHLPTLPNNTLRQSIEFQLFRIKERFKDLQSDYRTKKVQEKQRHLDSLYLKSCDQLELLIESGENEETVALNDNVLVNDNNLEELSNQEKLLQQNSVLTDKLQNVNAMLKSTLLAGEMNLNELDQSTKSLSDLSDSYQMFGSILNTTNSLVKEINKASKEERIMIYRAIYFFITVCCWILWRRIFKRPILLIIWLIFSPLKLFFRKGNPTKVEPTVSVTSSLIATATQVIQNTVDEAVKKDEL

Secondary structure (DSSP, 8-state):
-HHHHHHHHHHHHHHHHHHHHHTTT----HHHHHHHHHHHHHHHHHIIIIITTSS-S-HHHHHHHHHHHHHHHHHHHHHHHHHHHHHHHHHHHHHHHHHHHHHHHHHHHHTTSS--------------TTHHHHHHHHHHHHHHHHHHHHHHHHHHHHHHHHHHHHHHHHHHHHHHHHHHHHHHHHHHHHHHHHHHHHHHHHHHHHHHHHHHHHHHHHHHHHHHHHHHHHHHTTTTHHHHHHHHHHHHHHHHHHS------------SHHHHHHHHHHHHHHHHHHHTTS--

Foldseek 3Di:
DVVLLVVLVVLLVVLVVLLVVVLVPPDSDVVVSVVSLVVSVVSLVCCVPPPLVPDDDDPVSVVVVVSSVVSVVSSVVSVVVSVVVVVVVVVVVVVVVVVVVVVVVVVVVVVPPPDDDDDDDPDDDDDDPVVCVVVVVVVVVVVVVVVVVVVVVVVVVVVVVVVVVVVVVVVVVVVVVVVVVVVVVVVVVVVVVVVVVVVVVVVVVVVVVVVVVVVVVVVVVVVVVVVCCVVPPCVPVVVVVCVVVVVVVVVVVVPDDDDDDDDDDDDDVVVVVVVVVVVVVVVVVVVVVVVD

Radius of gyration: 55.01 Å; chains: 1; bounding box: 111×93×163 Å

pLDDT: mean 70.6, std 15.24, range [35.84, 96.25]

InterPro domains:
  IPR005606 Sec20 [PTHR12825] (36-237)
  IPR056173 Sec20, C-terminal [PF03908] (142-233)